Protein AF-A0A9C8E5L3-F1 (afdb_monomer_lite)

Sequence (306 aa):
MEESIGYFNKALQLTEEGFAGPKTKEELERMMKDSYALWAEGLLSQGEYEKALSLIAEGLGADFWKLLGIRLPLCKSARALVIMKPEVREEICICSQGPLFNPLDEDIAALRSAFPELEFREEAGRLVLYMELPFSDTEGLQAGMREKAAYVPVRGEFGACLAGLKGAQIRWEWRSELWGRRLTFGEQVDMSEAKALLDLEEAAIKRREGEIQGSEIFQTEPLQRLALTLCRIAREEWSRLRDNTTLEYELVLESEVRQSWFLKPGGVISLERELWEPYPWVKPMFGLLVFTLVLLFVLLLFRLHR

Structure (mmCIF, N/CA/C/O backbone):
data_AF-A0A9C8E5L3-F1
#
_entry.id   AF-A0A9C8E5L3-F1
#
loop_
_atom_site.group_PDB
_atom_site.id
_atom_site.type_symbol
_atom_site.label_atom_id
_atom_site.label_alt_id
_atom_site.label_comp_id
_atom_site.label_asym_id
_atom_site.label_entity_id
_atom_site.label_seq_id
_atom_site.pdbx_PDB_ins_code
_atom_site.Cartn_x
_atom_site.Cartn_y
_atom_site.Cartn_z
_atom_site.occupancy
_atom_site.B_iso_or_equiv
_atom_site.auth_seq_id
_atom_site.auth_comp_id
_atom_site.auth_asym_id
_atom_site.auth_atom_id
_atom_site.pdbx_PDB_model_num
ATOM 1 N N . MET A 1 1 ? -19.936 18.665 22.541 1.00 65.19 1 MET A N 1
ATOM 2 C CA . MET A 1 1 ? -18.886 17.664 22.814 1.00 65.19 1 MET A CA 1
ATOM 3 C C . MET A 1 1 ? -17.884 18.175 23.830 1.00 65.19 1 MET A C 1
ATOM 5 O O . MET A 1 1 ? -17.756 17.549 24.868 1.00 65.19 1 MET A O 1
ATOM 9 N N . GLU A 1 2 ? -17.187 19.282 23.564 1.00 70.38 2 GLU A N 1
ATOM 10 C CA . GLU A 1 2 ? -16.217 19.841 24.523 1.00 70.38 2 GLU A CA 1
ATOM 11 C C . GLU A 1 2 ? -16.852 20.059 25.899 1.00 70.38 2 GLU A C 1
ATOM 13 O O . GLU A 1 2 ? -16.259 19.715 26.913 1.00 70.38 2 GLU A O 1
ATOM 18 N N . GLU A 1 3 ? -18.113 20.499 25.931 1.00 75.69 3 GLU A N 1
ATOM 19 C CA . GLU A 1 3 ? -18.886 20.596 27.170 1.00 75.69 3 GLU A CA 1
ATOM 20 C C . GLU A 1 3 ? -19.130 19.228 27.829 1.00 75.69 3 GLU A C 1
ATOM 22 O O . GLU A 1 3 ? -18.879 19.082 29.019 1.00 75.69 3 GLU A O 1
ATOM 27 N N . SER A 1 4 ? -19.557 18.198 27.084 1.00 74.00 4 SER A N 1
ATOM 28 C CA . SER A 1 4 ? -19.819 16.856 27.635 1.00 74.00 4 SER A CA 1
ATOM 29 C C . SER A 1 4 ? -18.548 16.146 28.107 1.00 74.00 4 SER A C 1
ATOM 31 O O . SER A 1 4 ? -18.546 15.585 29.198 1.00 74.00 4 SER A O 1
ATOM 33 N N . ILE A 1 5 ? -17.455 16.216 27.339 1.00 75.31 5 ILE A N 1
ATOM 34 C CA . ILE A 1 5 ? -16.131 15.729 27.760 1.00 75.31 5 ILE A CA 1
ATOM 35 C C . ILE A 1 5 ? -15.643 16.532 28.970 1.00 75.31 5 ILE A C 1
ATOM 37 O O . ILE A 1 5 ? -15.164 15.950 29.937 1.00 75.31 5 ILE A O 1
ATOM 41 N N . GLY A 1 6 ? -15.824 17.856 28.969 1.00 78.06 6 GLY A N 1
ATOM 42 C CA . GLY A 1 6 ? -15.493 18.721 30.099 1.00 78.06 6 GLY A CA 1
ATOM 43 C C . GLY A 1 6 ? -16.235 18.329 31.379 1.00 78.06 6 GLY A C 1
ATOM 44 O O . GLY A 1 6 ? -15.637 18.312 32.456 1.00 78.06 6 GLY A O 1
ATOM 45 N N . TYR A 1 7 ? -17.509 17.935 31.270 1.00 82.00 7 TYR A N 1
ATOM 46 C CA . TYR A 1 7 ? -18.271 17.384 32.392 1.00 82.00 7 TYR A CA 1
ATOM 47 C C . TYR A 1 7 ? -17.711 16.040 32.874 1.00 82.00 7 TYR A C 1
ATOM 49 O O . TYR A 1 7 ? -17.575 15.863 34.085 1.00 82.00 7 TYR A O 1
ATOM 57 N N . PHE A 1 8 ? -17.342 15.123 31.971 1.00 82.50 8 PHE A N 1
ATOM 58 C CA . PHE A 1 8 ? -16.725 13.844 32.351 1.00 82.50 8 PHE A CA 1
ATOM 59 C C . PHE A 1 8 ? -15.359 14.033 33.017 1.00 82.50 8 PHE A C 1
ATOM 61 O O . PHE A 1 8 ? -15.134 13.479 34.089 1.00 82.50 8 PHE A O 1
ATOM 68 N N . ASN A 1 9 ? -14.492 14.876 32.455 1.00 81.44 9 ASN A N 1
ATOM 69 C CA . ASN A 1 9 ? -13.173 15.178 33.015 1.00 81.44 9 ASN A CA 1
ATOM 70 C C . ASN A 1 9 ? -13.282 15.793 34.412 1.00 81.44 9 ASN A C 1
ATOM 72 O O . ASN A 1 9 ? -12.586 15.377 35.335 1.00 81.44 9 ASN A O 1
ATOM 76 N N . LYS A 1 10 ? -14.213 16.735 34.601 1.00 83.62 10 LYS A N 1
ATOM 77 C CA . LYS A 1 10 ? -14.468 17.333 35.914 1.00 83.62 10 LYS A CA 1
ATOM 78 C C . LYS A 1 10 ? -15.029 16.316 36.912 1.00 83.62 10 LYS A C 1
ATOM 80 O O . LYS A 1 10 ? -14.644 16.335 38.076 1.00 83.62 10 LYS A O 1
ATOM 85 N N . ALA A 1 11 ? -15.925 15.431 36.478 1.00 80.06 11 ALA A N 1
ATOM 86 C CA . ALA A 1 11 ? -16.472 14.377 37.330 1.00 80.06 11 ALA A CA 1
ATOM 87 C C . ALA A 1 11 ? -15.405 13.343 37.733 1.00 80.06 11 ALA A C 1
ATOM 89 O O . ALA A 1 11 ? -15.372 12.926 38.891 1.00 80.06 11 ALA A O 1
ATOM 90 N N . LEU A 1 12 ? -14.509 12.971 36.812 1.00 82.12 12 LEU A N 1
ATOM 91 C CA . LEU A 1 12 ? -13.370 12.091 37.085 1.00 82.12 12 LEU A CA 1
ATOM 92 C C . LEU A 1 12 ? -12.419 12.720 38.099 1.00 82.12 12 LEU A C 1
ATOM 94 O O . LEU A 1 12 ? -12.132 12.095 39.115 1.00 82.12 12 LEU A O 1
ATOM 98 N N . GLN A 1 13 ? -12.028 13.978 37.883 1.00 85.56 13 GLN A N 1
ATOM 99 C CA . GLN A 1 13 ? -11.163 14.714 38.803 1.00 85.56 13 GLN A CA 1
ATOM 100 C C . GLN A 1 13 ? -11.753 14.765 40.221 1.00 85.56 13 GLN A C 1
ATOM 102 O O . GLN A 1 13 ? -11.073 14.443 41.190 1.00 85.56 13 GLN A O 1
ATOM 107 N N . LEU A 1 14 ? -13.039 15.105 40.353 1.00 82.69 14 LEU A N 1
ATOM 108 C CA . LEU A 1 14 ? -13.709 15.139 41.657 1.00 82.69 14 LEU A CA 1
ATOM 109 C C . LEU A 1 14 ? -13.743 13.754 42.328 1.00 82.69 14 LEU A C 1
ATOM 111 O O . LEU A 1 14 ? -13.597 13.652 43.544 1.00 82.69 14 LEU A O 1
ATOM 115 N N . THR A 1 15 ? -13.898 12.685 41.545 1.00 82.00 15 THR A N 1
ATOM 116 C CA . THR A 1 15 ? -13.875 11.308 42.062 1.00 82.00 15 THR A CA 1
ATOM 117 C C . THR A 1 15 ? -12.475 10.921 42.555 1.00 82.00 15 THR A C 1
ATOM 119 O O . THR A 1 15 ? -12.347 10.282 43.598 1.00 82.00 15 THR A O 1
ATOM 122 N N . GLU A 1 16 ? -11.417 11.346 41.858 1.00 81.50 16 GLU A N 1
ATOM 123 C CA . GLU A 1 16 ? -10.017 11.147 42.273 1.00 81.50 16 GLU A CA 1
ATOM 124 C C . GLU A 1 16 ? -9.647 11.950 43.525 1.00 81.50 16 GLU A C 1
ATOM 126 O O . GLU A 1 16 ? -8.887 11.474 44.366 1.00 81.50 16 GLU A O 1
ATOM 131 N N . GLU A 1 17 ? -10.241 13.132 43.693 1.00 85.38 17 GLU A N 1
ATOM 132 C CA . GLU A 1 17 ? -10.121 13.965 44.895 1.00 85.38 17 GLU A CA 1
ATOM 133 C C . GLU A 1 17 ? -10.911 13.405 46.101 1.00 85.38 17 GLU A C 1
ATOM 135 O O . GLU A 1 17 ? -10.882 13.980 47.190 1.00 85.38 17 GLU A O 1
ATOM 140 N N . GLY A 1 18 ? -11.592 12.262 45.942 1.00 77.69 18 GLY A N 1
ATOM 141 C CA . GLY A 1 18 ? -12.301 11.559 47.013 1.00 77.69 18 GLY A CA 1
ATOM 142 C C . GLY A 1 18 ? -13.735 12.036 47.246 1.00 77.69 18 GLY A C 1
ATOM 143 O O . GLY A 1 18 ? -14.363 11.625 48.227 1.00 77.69 18 GLY A O 1
ATOM 144 N N . PHE A 1 19 ? -14.285 12.876 46.362 1.00 74.81 19 PHE A N 1
ATOM 145 C CA . PHE A 1 19 ? -15.696 13.248 46.425 1.00 74.81 19 PHE A CA 1
ATOM 146 C C . PHE A 1 19 ? -16.566 12.088 45.930 1.00 74.81 19 PHE A C 1
ATOM 148 O O . PHE A 1 19 ? -16.429 11.612 44.804 1.00 74.81 19 PHE A O 1
ATOM 155 N N . ALA A 1 20 ? -17.501 11.641 46.772 1.00 70.00 20 ALA A N 1
ATOM 156 C CA . ALA A 1 20 ? -18.448 10.592 46.414 1.00 70.00 20 ALA A CA 1
ATOM 157 C C . ALA A 1 20 ? -19.452 11.107 45.367 1.00 70.00 20 ALA A C 1
ATOM 159 O O . ALA A 1 20 ? -20.385 11.847 45.688 1.00 70.00 20 ALA A O 1
ATOM 160 N N . GLY A 1 21 ? -19.246 10.721 44.109 1.00 71.31 21 GLY A N 1
ATOM 161 C CA . GLY A 1 21 ? -20.193 10.933 43.018 1.00 71.31 21 GLY A CA 1
ATOM 162 C C . GLY A 1 21 ? -21.243 9.814 42.914 1.00 71.31 21 GLY A C 1
ATOM 163 O O . GLY A 1 21 ? -21.090 8.751 43.515 1.00 71.31 21 GLY A O 1
ATOM 164 N N . PRO A 1 22 ? -22.307 10.008 42.112 1.00 73.56 22 PRO A N 1
ATOM 165 C CA . PRO A 1 22 ? -23.314 8.976 41.838 1.00 73.56 22 PRO A CA 1
ATOM 166 C C . PRO A 1 22 ? -22.805 7.832 40.940 1.00 73.56 22 PRO A C 1
ATOM 168 O O . PRO A 1 22 ? -23.560 6.904 40.654 1.00 73.56 22 PRO A O 1
ATOM 171 N N . LYS A 1 23 ? -21.563 7.923 40.452 1.00 82.31 23 LYS A N 1
ATOM 172 C CA . LYS A 1 23 ? -20.922 6.986 39.528 1.00 82.31 23 LYS A CA 1
ATOM 173 C C . LYS A 1 23 ? -19.496 6.698 39.970 1.00 82.31 23 LYS A C 1
ATOM 175 O O . LYS A 1 23 ? -18.837 7.594 40.496 1.00 82.31 23 LYS A O 1
ATOM 180 N N . THR A 1 24 ? -19.034 5.466 39.759 1.00 86.38 24 THR A N 1
ATOM 181 C CA . THR A 1 24 ? -17.632 5.110 40.018 1.00 86.38 24 THR A CA 1
ATOM 182 C C . THR A 1 24 ? -16.720 5.672 38.929 1.00 86.38 24 THR A C 1
ATOM 184 O O . THR A 1 24 ? -17.174 6.039 37.841 1.00 86.38 24 THR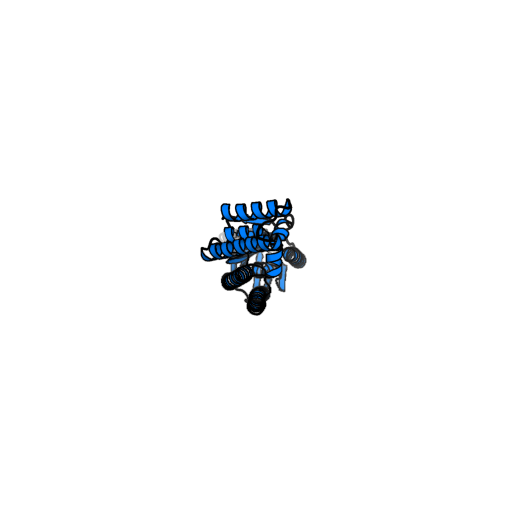 A O 1
ATOM 187 N N . LYS A 1 25 ? -15.412 5.718 39.205 1.00 85.00 25 LYS A N 1
ATOM 188 C CA . LYS A 1 25 ? -14.401 6.135 38.228 1.00 85.00 25 LYS A CA 1
ATOM 189 C C . LYS A 1 25 ? -14.480 5.290 36.953 1.00 85.00 25 LYS A C 1
ATOM 191 O O . LYS A 1 25 ? -14.527 5.837 35.857 1.00 85.00 25 LYS A O 1
ATOM 196 N N . GLU A 1 26 ? -14.590 3.972 37.096 1.00 85.94 26 GLU A N 1
ATOM 197 C CA . GLU A 1 26 ? -14.669 3.035 35.972 1.00 85.94 26 GLU A CA 1
ATOM 198 C C . GLU A 1 26 ? -15.944 3.236 35.140 1.00 85.94 26 GLU A C 1
ATOM 200 O O . GLU A 1 26 ? -15.919 3.087 33.918 1.00 85.94 26 GLU A O 1
ATOM 205 N N . GLU A 1 27 ? -17.069 3.578 35.778 1.00 86.62 27 GLU A N 1
ATOM 206 C CA . GLU A 1 27 ? -18.304 3.916 35.064 1.00 86.62 27 GLU A CA 1
ATOM 207 C C . GLU A 1 27 ? -18.156 5.220 34.270 1.00 86.62 27 GLU A C 1
ATOM 209 O O . GLU A 1 27 ? -18.585 5.277 33.118 1.00 86.62 27 GLU A O 1
ATOM 214 N N . LEU A 1 28 ? -17.534 6.250 34.853 1.00 86.44 28 LEU A N 1
ATOM 215 C CA . LEU A 1 28 ? -17.293 7.531 34.181 1.00 86.44 28 LEU A CA 1
ATOM 216 C C . LEU A 1 28 ? -16.327 7.382 32.999 1.00 86.44 28 LEU A C 1
ATOM 218 O O . LEU A 1 28 ? -16.616 7.889 31.915 1.00 86.44 28 LEU A O 1
ATOM 222 N N . GLU A 1 29 ? -15.229 6.642 33.167 1.00 87.19 29 GLU A N 1
ATOM 223 C CA . GLU A 1 29 ? -14.284 6.338 32.084 1.00 87.19 29 GLU A CA 1
ATOM 224 C C . GLU A 1 29 ? -14.962 5.570 30.943 1.00 87.19 29 GLU A C 1
ATOM 226 O O . GLU A 1 29 ? -14.753 5.881 29.768 1.00 87.19 29 GLU A O 1
ATOM 231 N N . ARG A 1 30 ? -15.820 4.594 31.273 1.00 89.69 30 ARG A N 1
ATOM 232 C CA . ARG A 1 30 ? -16.594 3.843 30.277 1.00 89.69 30 ARG A CA 1
ATOM 233 C C . ARG A 1 30 ? -17.562 4.746 29.515 1.00 89.69 30 ARG A C 1
ATOM 235 O O . ARG A 1 30 ? -17.562 4.725 28.290 1.00 89.69 30 ARG A O 1
ATOM 242 N N . MET A 1 31 ? -18.339 5.572 30.218 1.00 90.00 31 MET A N 1
ATOM 243 C CA . MET A 1 31 ? -19.274 6.518 29.593 1.00 90.00 31 MET A CA 1
ATOM 244 C C . MET A 1 31 ? -18.557 7.536 28.696 1.00 90.00 31 MET A C 1
ATOM 246 O O . MET A 1 31 ? -19.077 7.916 27.642 1.00 90.00 31 MET A O 1
ATOM 250 N N . MET A 1 32 ? -17.357 7.964 29.091 1.00 90.38 32 MET A N 1
ATOM 251 C CA . MET A 1 32 ? -16.525 8.849 28.285 1.00 90.38 32 MET A CA 1
ATOM 252 C C . MET A 1 32 ? -16.073 8.152 26.994 1.00 90.38 32 MET A C 1
ATOM 254 O O . MET A 1 32 ? -16.279 8.701 25.911 1.00 90.38 32 MET A O 1
ATOM 258 N N . LYS A 1 33 ? -15.548 6.920 27.080 1.00 92.38 33 LYS A N 1
ATOM 259 C CA . LYS A 1 33 ? -15.175 6.112 25.903 1.00 92.38 33 LYS A CA 1
ATOM 260 C C . LYS A 1 33 ? -16.362 5.860 24.971 1.00 92.38 33 LYS A C 1
ATOM 262 O O . LYS A 1 33 ? -16.227 6.022 23.762 1.00 92.38 33 LYS A O 1
ATOM 267 N N . ASP A 1 34 ? -17.535 5.550 25.516 1.00 93.44 34 ASP A N 1
ATOM 268 C CA . ASP A 1 34 ? -18.757 5.376 24.723 1.00 93.44 34 ASP A CA 1
ATOM 269 C C . ASP A 1 34 ? -19.146 6.663 23.984 1.00 93.44 34 ASP A C 1
ATOM 271 O O . ASP A 1 34 ? -19.528 6.619 22.815 1.00 93.44 34 ASP A O 1
ATOM 275 N N . SER A 1 35 ? -18.994 7.821 24.630 1.00 92.69 35 SER A N 1
ATOM 276 C CA . SER A 1 35 ? -19.267 9.125 24.012 1.00 92.69 35 SER A CA 1
ATOM 277 C C . SER A 1 35 ? -18.307 9.422 22.856 1.00 92.69 35 SER A C 1
ATOM 279 O O . SER A 1 35 ? -18.745 9.859 21.790 1.00 92.69 35 SER A O 1
ATOM 281 N N . TYR A 1 36 ? -17.012 9.137 23.036 1.00 94.31 36 TYR A N 1
ATOM 282 C CA . TYR A 1 36 ? -16.013 9.224 21.967 1.00 94.31 36 TYR A CA 1
ATOM 283 C C . TYR A 1 36 ? -16.354 8.285 20.801 1.00 94.31 36 TYR A C 1
ATOM 285 O O . TYR A 1 36 ? -16.303 8.703 19.644 1.00 94.31 36 TYR A O 1
ATOM 293 N N . ALA A 1 37 ? -16.767 7.049 21.095 1.00 95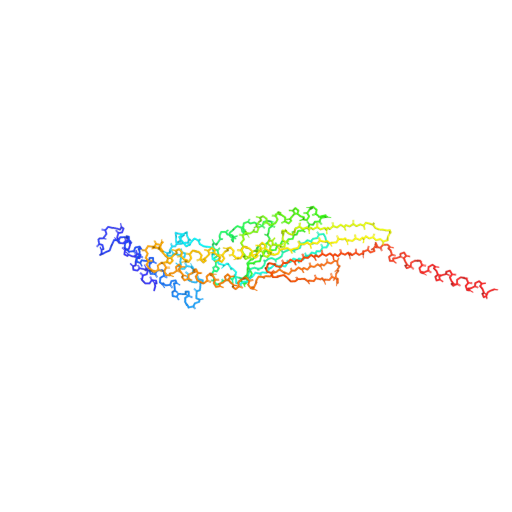.19 37 ALA A N 1
ATOM 294 C CA . ALA A 1 37 ? -17.108 6.060 20.079 1.00 95.19 37 ALA A CA 1
ATOM 295 C C . ALA A 1 37 ? -18.317 6.472 19.225 1.00 95.19 37 ALA A C 1
ATOM 297 O O . ALA A 1 37 ? -18.249 6.440 17.996 1.00 95.19 37 ALA A O 1
ATOM 298 N N . LEU A 1 38 ? -19.402 6.915 19.871 1.00 94.75 38 LEU A N 1
ATOM 299 C CA . LEU A 1 38 ? -20.613 7.383 19.188 1.00 94.75 38 LEU A CA 1
ATOM 300 C C . LEU A 1 38 ? -20.339 8.609 18.316 1.00 94.75 38 LEU A C 1
ATOM 302 O O . LEU A 1 38 ? -20.875 8.718 17.212 1.00 94.75 38 LEU A O 1
ATOM 306 N N . TRP A 1 39 ? -19.511 9.543 18.791 1.00 94.44 39 TRP A N 1
ATOM 307 C CA . TRP A 1 39 ? -19.204 10.730 18.000 1.00 94.44 39 TRP A CA 1
ATOM 308 C C . TRP A 1 39 ? -18.301 10.405 16.812 1.00 94.44 39 TRP A C 1
ATOM 310 O O . TRP A 1 39 ? -18.579 10.874 15.709 1.00 94.44 39 TRP A O 1
ATOM 320 N N . ALA A 1 40 ? -17.292 9.550 17.001 1.00 95.38 40 ALA A N 1
ATOM 321 C CA . ALA A 1 40 ? -16.454 9.068 15.906 1.00 95.38 40 ALA A CA 1
ATOM 322 C C . ALA A 1 40 ? -17.303 8.387 14.825 1.00 95.38 40 ALA A C 1
ATOM 324 O O . ALA A 1 40 ? -17.150 8.689 13.645 1.00 95.38 40 ALA A O 1
ATOM 325 N N . GLU A 1 41 ? -18.250 7.531 15.216 1.00 95.50 41 GLU A N 1
ATOM 326 C CA . GLU A 1 41 ? -19.186 6.888 14.289 1.00 95.50 41 GLU A CA 1
ATOM 327 C C . GLU A 1 41 ? -20.034 7.919 13.523 1.00 95.50 41 GLU A C 1
ATOM 329 O O . GLU A 1 41 ? -20.165 7.838 12.298 1.00 95.50 41 GLU A O 1
ATOM 334 N N . GLY A 1 42 ? -20.550 8.935 14.221 1.00 94.69 42 GLY A N 1
ATOM 335 C CA . GLY A 1 42 ? -21.267 10.051 13.605 1.00 94.69 42 GLY A CA 1
ATOM 336 C C . GLY A 1 42 ? -20.422 10.795 12.565 1.00 94.69 42 GLY A C 1
ATOM 337 O O . GLY A 1 42 ? -20.892 11.026 11.451 1.00 94.69 42 GLY A O 1
ATOM 338 N N . LEU A 1 43 ? -19.165 11.105 12.884 1.00 95.81 43 LEU A N 1
ATOM 339 C CA . LEU A 1 43 ? -18.227 11.771 11.973 1.00 95.81 43 LEU A CA 1
ATOM 340 C C . LEU A 1 43 ? -17.897 10.900 10.751 1.00 95.81 43 LEU A C 1
ATOM 342 O O . LEU A 1 43 ? -17.922 11.395 9.624 1.00 95.81 43 LEU A O 1
ATOM 346 N N . LEU A 1 44 ? -17.681 9.594 10.945 1.00 95.50 44 LEU A N 1
ATOM 347 C CA . LEU A 1 44 ? -17.482 8.642 9.844 1.00 95.50 44 LEU A CA 1
ATOM 348 C C . LEU A 1 44 ? -18.693 8.617 8.903 1.00 95.50 44 LEU A C 1
ATOM 350 O O . LEU A 1 44 ? -18.525 8.630 7.686 1.00 95.50 44 LEU A O 1
ATOM 354 N N . SER A 1 45 ? -19.916 8.648 9.445 1.00 92.88 45 SER A N 1
ATOM 355 C CA . SER A 1 45 ? -21.144 8.669 8.635 1.00 92.88 45 SER A CA 1
ATOM 356 C C . SER A 1 45 ? -21.314 9.950 7.804 1.00 92.88 45 SER A C 1
ATOM 358 O O . SER A 1 45 ? -21.960 9.926 6.758 1.00 92.88 45 SER A O 1
ATOM 360 N N . GLN A 1 46 ? -20.705 11.054 8.245 1.00 94.75 46 GLN A N 1
ATOM 361 C CA . GLN A 1 46 ? -20.704 12.349 7.557 1.00 94.75 46 GLN A CA 1
ATOM 362 C C . GLN A 1 46 ? -19.532 12.500 6.574 1.00 94.75 46 GLN A C 1
ATOM 364 O O . GLN A 1 46 ? -19.451 13.499 5.864 1.00 94.75 46 GLN A O 1
ATOM 369 N N . GLY A 1 47 ? -18.625 11.519 6.515 1.00 92.00 47 GLY A N 1
ATOM 370 C CA . GLY A 1 47 ? -17.410 11.583 5.707 1.00 92.00 47 GLY A CA 1
ATOM 371 C C . GLY A 1 47 ? -16.300 12.451 6.310 1.00 92.00 47 GLY A C 1
ATOM 372 O O . GLY A 1 47 ? -15.329 12.761 5.621 1.00 92.00 47 GLY A O 1
ATOM 373 N N . GLU A 1 48 ? -16.400 12.829 7.586 1.00 94.12 48 GLU A N 1
ATOM 374 C CA . GLU A 1 48 ? -15.370 13.583 8.310 1.00 94.12 48 GLU A CA 1
ATOM 375 C C . GLU A 1 48 ? -14.313 12.642 8.920 1.00 94.12 48 GLU A C 1
ATOM 377 O O . GLU A 1 48 ? -14.087 12.616 10.131 1.00 94.12 48 GLU A O 1
ATOM 382 N N . TYR A 1 49 ? -13.673 11.833 8.071 1.00 92.50 49 TYR A N 1
ATOM 383 C CA . TYR A 1 49 ? -12.802 10.736 8.507 1.00 92.50 49 TYR A CA 1
ATOM 384 C C . TYR A 1 49 ? -11.601 11.192 9.341 1.00 92.50 49 TYR A C 1
ATOM 386 O O . TYR A 1 49 ? -11.324 10.597 10.377 1.00 92.50 49 TYR A O 1
ATOM 394 N N . GLU A 1 50 ? -10.922 12.269 8.941 1.00 90.25 50 GLU A N 1
ATOM 395 C CA . GLU A 1 50 ? -9.760 12.797 9.670 1.00 90.25 50 GLU A CA 1
ATOM 396 C C . GLU A 1 50 ? -10.128 13.188 11.108 1.00 90.25 50 GLU A C 1
ATOM 398 O O . GLU A 1 50 ? -9.444 12.809 12.061 1.00 90.25 50 GLU A O 1
ATOM 403 N N . LYS A 1 51 ? -11.270 13.868 11.285 1.00 92.00 51 LYS A N 1
ATOM 404 C CA . LYS A 1 51 ? -11.764 14.239 12.615 1.00 92.00 51 LYS A CA 1
ATOM 405 C C . LYS A 1 51 ? -12.152 13.008 13.426 1.00 92.00 51 LYS A C 1
ATOM 407 O O . LYS A 1 51 ? -11.834 12.944 14.609 1.00 92.00 51 LYS A O 1
ATOM 412 N N . ALA A 1 52 ? -12.794 12.019 12.799 1.00 93.50 52 ALA A N 1
ATOM 413 C CA . ALA A 1 52 ? -13.135 10.766 13.464 1.00 93.50 52 ALA A CA 1
ATOM 414 C C . ALA A 1 52 ? -11.885 10.016 13.955 1.00 93.50 52 ALA A C 1
ATOM 416 O O . ALA A 1 52 ? -11.854 9.561 15.095 1.00 93.50 52 ALA A O 1
ATOM 417 N N . LEU A 1 53 ? -10.840 9.919 13.129 1.00 91.81 53 LEU A N 1
ATOM 418 C CA . LEU A 1 53 ? -9.587 9.255 13.494 1.00 91.81 53 LEU A CA 1
ATOM 419 C C . LEU A 1 53 ? -8.841 10.001 14.604 1.00 91.81 53 LEU A C 1
ATOM 421 O O . LEU A 1 53 ? -8.386 9.365 15.555 1.00 91.81 53 LEU A O 1
ATOM 425 N N . SER A 1 54 ? -8.772 11.335 14.526 1.00 90.44 54 SER A N 1
ATOM 426 C CA . SER A 1 54 ? -8.205 12.170 15.594 1.00 90.44 54 SER A CA 1
ATOM 427 C C . SER A 1 54 ? -8.927 11.931 16.917 1.00 90.44 54 SER A C 1
ATOM 429 O O . SER A 1 54 ? -8.299 11.785 17.963 1.00 90.44 54 SER A O 1
ATOM 431 N N . LEU A 1 55 ? -10.253 11.835 16.863 1.00 91.38 55 LEU A N 1
ATOM 432 C CA . LEU A 1 55 ? -11.081 11.625 18.034 1.00 91.38 55 LEU A CA 1
ATOM 433 C C . LEU A 1 55 ? -10.876 10.241 18.667 1.00 91.38 55 LEU A C 1
ATOM 435 O O . LEU A 1 55 ? -10.826 10.113 19.890 1.00 91.38 55 LEU A O 1
ATOM 439 N N . ILE A 1 56 ? -10.742 9.202 17.842 1.00 92.12 56 ILE A N 1
ATOM 440 C CA . ILE A 1 56 ? -10.431 7.845 18.307 1.00 92.12 56 ILE A CA 1
ATOM 441 C C . ILE A 1 56 ? -9.057 7.824 18.982 1.00 92.12 56 ILE A C 1
ATOM 443 O O . ILE A 1 56 ? -8.911 7.237 20.054 1.00 92.12 56 ILE A O 1
ATOM 447 N N . ALA A 1 57 ? -8.059 8.476 18.379 1.00 89.38 57 ALA A N 1
ATOM 448 C CA . ALA A 1 57 ? -6.716 8.555 18.940 1.00 89.38 57 ALA A CA 1
ATOM 449 C C . ALA A 1 57 ? -6.700 9.263 20.305 1.00 89.38 57 ALA A C 1
ATOM 451 O O . ALA A 1 57 ? -6.052 8.775 21.228 1.00 89.38 57 ALA A O 1
ATOM 452 N N . GLU A 1 58 ? -7.446 10.360 20.445 1.00 89.38 58 GLU A N 1
ATOM 453 C CA . GLU A 1 58 ? -7.553 11.121 21.692 1.00 89.38 58 GLU A CA 1
ATOM 454 C C . GLU A 1 58 ? -8.312 10.353 22.785 1.00 89.38 58 GLU A C 1
ATOM 456 O O . GLU A 1 58 ? -7.825 10.215 23.905 1.00 89.38 58 GLU A O 1
ATOM 461 N N . GLY A 1 59 ? -9.510 9.857 22.469 1.00 87.44 59 GLY A N 1
ATOM 462 C CA . GLY A 1 59 ? -10.446 9.361 23.478 1.00 87.44 59 GLY A CA 1
ATOM 463 C C . GLY A 1 59 ? -10.387 7.862 23.752 1.00 87.44 59 GLY A C 1
ATOM 464 O O . GLY A 1 59 ? -10.715 7.418 24.855 1.00 87.44 59 GLY A O 1
ATOM 465 N N . LEU A 1 60 ? -10.002 7.062 22.755 1.00 91.19 60 LEU A N 1
ATOM 466 C CA . LEU A 1 60 ? -9.972 5.598 22.851 1.00 91.19 60 LEU A CA 1
ATOM 467 C C . LEU A 1 60 ? -8.542 5.047 22.924 1.00 91.19 60 LEU A C 1
ATOM 469 O O . LEU A 1 60 ? -8.317 4.003 23.541 1.00 91.19 60 LEU A O 1
ATOM 473 N N . GLY A 1 61 ? -7.581 5.770 22.344 1.00 87.62 61 GLY A N 1
ATOM 474 C CA . GLY A 1 61 ? -6.152 5.500 22.460 1.00 87.62 61 GLY A CA 1
ATOM 475 C C . GLY A 1 61 ? -5.686 4.207 21.779 1.00 87.62 61 GLY A C 1
ATOM 476 O O . GLY A 1 61 ? -6.396 3.576 20.995 1.00 87.62 61 GLY A O 1
ATOM 477 N N . ALA A 1 62 ? -4.449 3.807 22.085 1.00 86.00 62 ALA A N 1
ATOM 478 C CA . ALA A 1 62 ? -3.783 2.656 21.466 1.00 86.00 62 ALA A CA 1
ATOM 479 C C . ALA A 1 62 ? -4.482 1.312 21.741 1.00 86.00 62 ALA A C 1
ATOM 481 O O . ALA A 1 62 ? -4.451 0.419 20.894 1.00 86.00 62 ALA A O 1
ATOM 482 N N . ASP A 1 63 ? -5.147 1.168 22.892 1.00 89.25 63 ASP A N 1
ATOM 483 C CA . ASP A 1 63 ? -5.851 -0.065 23.259 1.00 89.25 63 ASP A CA 1
ATOM 484 C C . ASP A 1 63 ? -6.994 -0.383 22.294 1.00 89.25 63 ASP A C 1
ATOM 486 O O . ASP A 1 63 ? -7.194 -1.545 21.939 1.00 89.25 63 ASP A O 1
ATOM 490 N N . PHE A 1 64 ? -7.714 0.638 21.820 1.00 92.12 64 PHE A N 1
ATOM 491 C CA . PHE A 1 64 ? -8.755 0.446 20.815 1.00 92.12 64 PHE A CA 1
ATOM 492 C C . PHE A 1 64 ? -8.175 -0.072 19.500 1.00 92.12 64 PHE A C 1
ATOM 494 O O . PHE A 1 64 ? -8.696 -1.037 18.952 1.00 92.12 64 PHE A O 1
ATOM 501 N N . TRP A 1 65 ? -7.070 0.503 19.022 1.00 89.12 65 TRP A N 1
ATOM 502 C CA . TRP A 1 65 ? -6.403 0.056 17.794 1.00 89.12 65 TRP A CA 1
ATOM 503 C C . TRP A 1 65 ? -5.857 -1.366 17.913 1.00 89.12 65 TRP A C 1
ATOM 505 O O . TRP A 1 65 ? -6.020 -2.181 17.004 1.00 89.12 65 TRP A O 1
ATOM 515 N N . LYS A 1 66 ? -5.283 -1.692 19.073 1.00 90.00 66 LYS A N 1
ATOM 516 C CA . LYS A 1 66 ? -4.809 -3.038 19.396 1.00 90.00 66 LYS A CA 1
ATOM 517 C C . LYS A 1 66 ? -5.952 -4.054 19.415 1.00 90.00 66 LYS A C 1
ATOM 519 O O . LYS A 1 66 ? -5.791 -5.160 18.904 1.00 90.00 66 LYS A O 1
ATOM 524 N N . LEU A 1 67 ? -7.102 -3.683 19.982 1.00 92.50 67 LEU A N 1
ATOM 525 C CA . LEU A 1 67 ? -8.311 -4.505 19.959 1.00 92.50 67 LEU A CA 1
ATOM 526 C C . LEU A 1 67 ? -8.958 -4.553 18.578 1.00 92.50 67 LEU A C 1
ATOM 528 O O . LEU A 1 67 ? -9.547 -5.570 18.242 1.00 92.50 67 LEU A O 1
ATOM 532 N N . LEU A 1 68 ? -8.861 -3.514 17.754 1.00 92.38 68 LEU A N 1
ATOM 533 C CA . LEU A 1 68 ? -9.351 -3.565 16.382 1.00 92.38 68 LEU A CA 1
ATOM 534 C C . LEU A 1 68 ? -8.535 -4.586 15.580 1.00 92.38 68 LEU A C 1
ATOM 536 O O . LEU A 1 68 ? -9.119 -5.454 14.935 1.00 92.38 68 LEU A O 1
ATOM 540 N N . GLY A 1 69 ? -7.205 -4.549 15.701 1.00 89.25 69 GLY A N 1
ATOM 541 C CA . GLY A 1 69 ? -6.315 -5.595 15.192 1.00 89.25 69 GLY A CA 1
ATOM 542 C C . GLY A 1 69 ? -6.278 -5.710 13.665 1.00 89.25 69 GLY A C 1
ATOM 543 O O . GLY A 1 69 ? -5.976 -6.785 13.151 1.00 89.25 69 GLY A O 1
ATOM 544 N N . ILE A 1 70 ? -6.602 -4.632 12.942 1.00 89.25 70 ILE A N 1
ATOM 545 C CA . ILE A 1 70 ? -6.488 -4.548 11.478 1.00 89.25 70 ILE A CA 1
ATOM 546 C C . ILE A 1 70 ? -5.619 -3.362 11.079 1.00 89.25 70 ILE A C 1
ATOM 548 O O . ILE A 1 70 ? -5.557 -2.358 11.791 1.00 89.25 70 ILE A O 1
ATOM 552 N N . ARG A 1 71 ? -5.024 -3.450 9.892 1.00 86.62 71 ARG A N 1
ATOM 553 C CA . ARG A 1 71 ? -4.385 -2.318 9.224 1.00 86.62 71 ARG A CA 1
ATOM 554 C C . ARG A 1 71 ? -5.427 -1.559 8.406 1.00 86.62 71 ARG A C 1
ATOM 556 O O . ARG A 1 71 ? -6.079 -2.127 7.529 1.00 86.62 71 ARG A O 1
ATOM 563 N N . LEU A 1 72 ? -5.614 -0.276 8.713 1.00 88.56 72 LEU A N 1
ATOM 564 C CA . LEU A 1 72 ? -6.533 0.577 7.960 1.00 88.56 72 LEU A CA 1
ATOM 565 C C . LEU A 1 72 ? -5.880 1.024 6.653 1.00 88.56 72 LEU A C 1
ATOM 567 O O . LEU A 1 72 ? -4.754 1.511 6.719 1.00 88.56 72 LEU A O 1
ATOM 571 N N . PRO A 1 73 ? -6.556 0.917 5.496 1.00 91.00 73 PRO A N 1
ATOM 572 C CA . PRO A 1 73 ? -5.959 1.253 4.211 1.00 91.00 73 PRO A CA 1
ATOM 573 C C . PRO A 1 73 ? -5.458 2.699 4.189 1.00 91.00 73 PRO A C 1
ATOM 575 O O . PRO A 1 73 ? -6.211 3.641 4.445 1.00 91.00 73 PRO A O 1
ATOM 578 N N . LEU A 1 74 ? -4.176 2.862 3.858 1.00 90.94 74 LEU A N 1
ATOM 579 C CA . LEU A 1 74 ? -3.522 4.173 3.811 1.00 90.94 74 LEU A CA 1
ATOM 580 C C . LEU A 1 74 ? -3.872 4.931 2.534 1.00 90.94 74 LEU A C 1
ATOM 582 O O . LEU A 1 74 ? -3.879 6.162 2.518 1.00 90.94 74 LEU A O 1
ATOM 586 N N . CYS A 1 75 ? -4.148 4.190 1.462 1.00 92.62 75 CYS A N 1
ATOM 587 C CA . CYS A 1 75 ? -4.260 4.717 0.114 1.00 92.62 75 CYS A CA 1
ATOM 588 C C . CYS A 1 75 ? -5.626 4.387 -0.486 1.00 92.62 75 CYS A C 1
ATOM 590 O O . CYS A 1 75 ? -6.105 3.263 -0.377 1.00 92.62 75 CYS A O 1
ATOM 592 N N . LYS A 1 76 ? -6.207 5.342 -1.216 1.00 92.94 76 LYS A N 1
ATOM 593 C CA . LYS A 1 76 ? -7.355 5.086 -2.110 1.00 92.94 76 LYS A CA 1
ATOM 594 C C . LYS A 1 76 ? -6.932 4.600 -3.500 1.00 92.94 76 LYS A C 1
ATOM 596 O O . LYS A 1 76 ? -7.728 4.033 -4.247 1.00 92.94 76 LYS A O 1
ATOM 601 N N . SER A 1 77 ? -5.682 4.868 -3.870 1.00 93.81 77 SER A N 1
ATOM 602 C CA . SER A 1 77 ? -5.058 4.418 -5.113 1.00 93.81 77 SER A CA 1
ATOM 603 C C . SER A 1 77 ? -3.547 4.353 -4.935 1.00 93.81 77 SER A C 1
ATOM 605 O O . SER A 1 77 ? -2.970 5.234 -4.286 1.00 93.81 77 SER A O 1
ATOM 607 N N . ALA A 1 78 ? -2.919 3.365 -5.563 1.00 95.38 78 ALA A N 1
ATOM 608 C CA . ALA A 1 78 ? -1.477 3.179 -5.541 1.00 95.38 78 ALA A CA 1
ATOM 609 C C . ALA A 1 78 ? -0.929 3.030 -6.961 1.00 95.38 78 ALA A C 1
ATOM 611 O O . ALA A 1 78 ? -1.493 2.335 -7.804 1.00 95.38 78 ALA A O 1
ATOM 612 N N . ARG A 1 79 ? 0.194 3.679 -7.242 1.00 95.50 79 ARG A N 1
ATOM 613 C CA . ARG A 1 79 ? 0.869 3.582 -8.531 1.00 95.50 79 ARG A CA 1
ATOM 614 C C . ARG A 1 79 ? 2.360 3.408 -8.317 1.00 95.50 79 ARG A C 1
ATOM 616 O O . ARG A 1 79 ? 2.947 4.174 -7.567 1.00 95.50 79 ARG A O 1
ATOM 623 N N . ALA A 1 80 ? 2.959 2.460 -9.019 1.00 96.00 80 ALA A N 1
ATOM 624 C CA . ALA A 1 80 ? 4.402 2.404 -9.206 1.00 96.00 80 ALA A CA 1
ATOM 625 C C . ALA A 1 80 ? 4.739 2.836 -10.635 1.00 96.00 80 ALA A C 1
ATOM 627 O O . ALA A 1 80 ? 4.026 2.477 -11.575 1.00 96.00 80 ALA A O 1
ATOM 628 N N . LEU A 1 81 ? 5.793 3.627 -10.790 1.00 95.56 81 LEU A N 1
ATOM 629 C CA . LEU A 1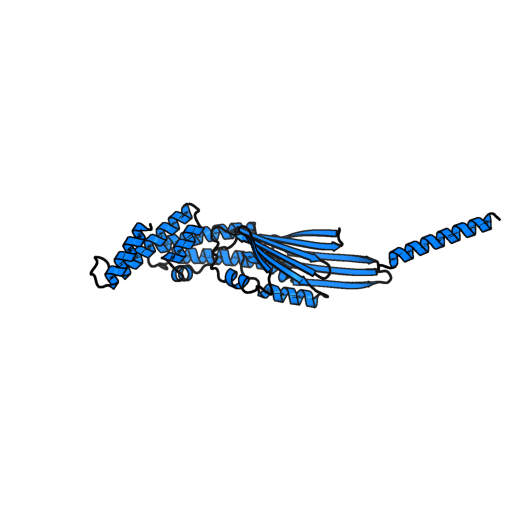 81 ? 6.400 3.959 -12.069 1.00 95.56 81 LEU A CA 1
ATOM 630 C C . LEU A 1 81 ? 7.849 3.488 -12.033 1.00 95.56 81 LEU A C 1
ATOM 632 O O . LEU A 1 81 ? 8.637 4.000 -11.246 1.00 95.56 81 LEU A O 1
ATOM 636 N N . VAL A 1 82 ? 8.178 2.532 -12.890 1.00 94.31 82 VAL A N 1
ATOM 637 C CA . VAL A 1 82 ? 9.540 2.045 -13.096 1.00 94.31 82 VAL A CA 1
ATOM 638 C C . VAL A 1 82 ? 10.065 2.664 -14.378 1.00 94.31 82 VAL A C 1
ATOM 640 O O . VAL A 1 82 ? 9.443 2.497 -15.423 1.00 94.31 82 VAL A O 1
ATOM 643 N N . ILE A 1 83 ? 11.199 3.354 -14.317 1.00 93.19 83 ILE A N 1
ATOM 644 C CA . ILE A 1 83 ? 11.880 3.909 -15.486 1.00 93.19 83 ILE A CA 1
ATOM 645 C C . ILE A 1 83 ? 13.266 3.285 -15.570 1.00 93.19 83 ILE A C 1
ATOM 647 O O . ILE A 1 83 ? 14.146 3.559 -14.757 1.00 93.19 83 ILE A O 1
ATOM 651 N N . MET A 1 84 ? 13.464 2.446 -16.575 1.00 90.25 84 MET A N 1
ATOM 652 C CA . MET A 1 84 ? 14.722 1.768 -16.839 1.00 90.25 84 MET A CA 1
ATOM 653 C C . MET A 1 84 ? 15.500 2.523 -17.916 1.00 90.25 84 MET A C 1
ATOM 655 O O . MET A 1 84 ? 15.037 2.624 -19.055 1.00 90.25 84 MET A O 1
ATOM 659 N N . LYS A 1 85 ? 16.673 3.054 -17.557 1.00 89.12 85 LYS A N 1
ATOM 660 C CA . LYS A 1 85 ? 17.598 3.782 -18.440 1.00 89.12 85 LYS A CA 1
ATOM 661 C C . LYS A 1 85 ? 18.953 3.065 -18.475 1.00 89.12 85 LYS A C 1
ATOM 663 O O . LYS A 1 85 ? 19.216 2.203 -17.632 1.00 89.12 85 LYS A O 1
ATOM 668 N N . PRO A 1 86 ? 19.857 3.407 -19.412 1.00 84.12 86 PRO A N 1
ATOM 669 C CA . PRO A 1 86 ? 21.236 2.970 -19.303 1.00 84.12 86 PRO A CA 1
ATOM 670 C C . PRO A 1 86 ? 21.843 3.428 -17.978 1.00 84.12 86 PRO A C 1
ATOM 672 O O . PRO A 1 86 ? 21.798 4.613 -17.663 1.00 84.12 86 PRO A O 1
ATOM 675 N N . GLU A 1 87 ? 22.400 2.476 -17.230 1.00 86.44 87 GLU A N 1
ATOM 676 C CA . GLU A 1 87 ? 23.160 2.692 -15.986 1.00 86.44 87 GLU A CA 1
ATOM 677 C C . GLU A 1 87 ? 22.354 3.227 -14.789 1.00 86.44 87 GLU A C 1
ATOM 679 O O . GLU A 1 87 ? 22.904 3.388 -13.699 1.00 86.44 87 GLU A O 1
ATOM 684 N N . VAL A 1 88 ? 21.050 3.467 -14.945 1.00 91.25 88 VAL A N 1
ATOM 685 C CA . VAL A 1 88 ? 20.183 3.904 -13.850 1.00 91.25 88 VAL A CA 1
ATOM 686 C C . VAL A 1 88 ? 18.768 3.366 -14.002 1.00 91.25 88 VAL A C 1
ATOM 688 O O . VAL A 1 88 ? 18.177 3.372 -15.083 1.00 91.25 88 VAL A O 1
ATOM 691 N N . ARG A 1 89 ? 18.210 2.895 -12.891 1.00 92.56 89 ARG A N 1
ATOM 692 C CA . ARG A 1 89 ? 16.794 2.571 -12.758 1.00 92.56 89 ARG A CA 1
ATOM 693 C C . ARG A 1 89 ? 16.174 3.532 -11.759 1.00 92.56 89 ARG A C 1
ATOM 695 O O . ARG A 1 89 ? 16.661 3.667 -10.645 1.00 92.56 89 ARG A O 1
ATOM 702 N N . GLU A 1 90 ? 15.084 4.167 -12.147 1.00 94.31 90 GLU A N 1
ATOM 703 C CA . GLU A 1 90 ? 14.273 4.989 -11.257 1.00 94.31 90 GLU A CA 1
ATOM 704 C C . GLU A 1 90 ? 12.992 4.231 -10.924 1.00 94.31 90 GLU A C 1
ATOM 706 O O . GLU A 1 90 ? 12.374 3.613 -11.793 1.00 94.31 90 GLU A O 1
ATOM 711 N N . GLU A 1 91 ? 12.578 4.280 -9.668 1.00 94.12 91 GLU A N 1
ATOM 712 C CA . GLU A 1 91 ? 11.317 3.713 -9.226 1.00 94.12 91 GLU A CA 1
ATOM 713 C C . GLU A 1 91 ? 10.591 4.708 -8.324 1.00 94.12 91 GLU A C 1
ATOM 715 O O . GLU A 1 91 ? 11.130 5.198 -7.332 1.00 94.12 91 GLU A O 1
ATOM 720 N N . ILE A 1 92 ? 9.369 5.055 -8.719 1.00 94.75 92 ILE A N 1
ATOM 721 C CA . ILE A 1 92 ? 8.554 6.076 -8.068 1.00 94.75 92 ILE A CA 1
ATOM 722 C C . ILE A 1 92 ? 7.255 5.430 -7.621 1.00 94.75 92 ILE A C 1
ATOM 724 O O . ILE A 1 92 ? 6.436 5.018 -8.444 1.00 94.75 92 ILE A O 1
ATOM 728 N N . CYS A 1 93 ? 7.043 5.376 -6.314 1.00 94.69 93 CYS A N 1
ATOM 729 C CA . CYS A 1 93 ? 5.863 4.768 -5.722 1.00 94.69 93 CYS A CA 1
ATOM 730 C C . CYS A 1 93 ? 4.978 5.858 -5.126 1.00 94.69 93 CYS A C 1
ATOM 732 O O . CYS A 1 93 ? 5.396 6.626 -4.267 1.00 94.69 93 CYS A O 1
ATOM 734 N N . ILE A 1 94 ? 3.749 5.946 -5.619 1.00 94.69 94 ILE A N 1
ATOM 735 C CA . ILE A 1 94 ? 2.785 6.994 -5.302 1.00 94.69 94 ILE A CA 1
ATOM 736 C C . ILE A 1 94 ? 1.581 6.343 -4.637 1.00 94.69 94 ILE A C 1
ATOM 738 O O . ILE A 1 94 ? 0.814 5.622 -5.275 1.00 94.69 94 ILE A O 1
ATOM 742 N N . CYS A 1 95 ? 1.368 6.665 -3.371 1.00 94.44 95 CYS A N 1
ATOM 743 C CA . CYS A 1 95 ? 0.147 6.370 -2.640 1.00 94.44 95 CYS A CA 1
ATOM 744 C C . CYS A 1 95 ? -0.670 7.656 -2.523 1.00 94.44 95 CYS A C 1
ATOM 746 O O . CYS A 1 95 ? -0.236 8.620 -1.899 1.00 94.44 95 CYS A O 1
ATOM 748 N N . SER A 1 96 ? -1.865 7.700 -3.110 1.00 94.56 96 SER A N 1
ATOM 749 C CA . SER A 1 96 ? -2.796 8.800 -2.828 1.00 94.56 96 SER A CA 1
ATOM 750 C C . SER A 1 96 ? -3.556 8.482 -1.553 1.00 94.56 96 SER A C 1
ATOM 752 O O . SER A 1 96 ? -4.225 7.448 -1.505 1.00 94.56 96 SER A O 1
ATOM 754 N N . GLN A 1 97 ? -3.473 9.362 -0.556 1.00 92.69 97 GLN A N 1
ATOM 755 C CA . GLN A 1 97 ? -4.031 9.124 0.773 1.00 92.69 97 GLN A CA 1
ATOM 756 C C . GLN A 1 97 ? -5.533 8.819 0.694 1.00 92.69 97 GLN A C 1
ATOM 758 O O . GLN A 1 97 ? -6.293 9.460 -0.048 1.00 92.69 97 GLN A O 1
ATOM 763 N N . GLY A 1 98 ? -5.928 7.771 1.410 1.00 90.88 98 GLY A N 1
ATOM 764 C CA . GLY A 1 98 ? -7.305 7.322 1.538 1.00 90.88 98 GLY A CA 1
ATOM 765 C C . GLY A 1 98 ? -8.046 8.031 2.673 1.00 90.88 98 GLY A C 1
ATOM 766 O O . GLY A 1 98 ? -7.436 8.734 3.476 1.00 90.88 98 GLY A O 1
ATOM 767 N N . PRO A 1 99 ? -9.369 7.835 2.772 1.00 90.25 99 PRO A N 1
ATOM 768 C CA . PRO A 1 99 ? -10.178 8.426 3.836 1.00 90.25 99 PRO A CA 1
ATOM 769 C C . PRO A 1 99 ? -9.739 7.986 5.236 1.00 90.25 99 PRO A C 1
ATOM 771 O O . PRO A 1 99 ? -9.792 8.770 6.173 1.00 90.25 99 PRO A O 1
ATOM 774 N N . LEU A 1 100 ? -9.271 6.743 5.373 1.00 90.88 100 LEU A N 1
ATOM 775 C CA . LEU A 1 100 ? -8.814 6.172 6.641 1.00 90.88 100 LEU A CA 1
ATOM 776 C C . LEU A 1 100 ? -7.307 6.349 6.887 1.00 90.88 100 LEU A C 1
ATOM 778 O O . LEU A 1 100 ? -6.732 5.631 7.706 1.00 90.88 100 LEU A O 1
ATOM 782 N N . PHE A 1 101 ? -6.662 7.280 6.180 1.00 89.06 101 PHE A N 1
ATOM 783 C CA . PHE A 1 101 ? -5.240 7.548 6.351 1.00 89.06 101 PHE A CA 1
ATOM 784 C C . PHE A 1 101 ? -4.928 7.934 7.802 1.00 89.06 101 PHE A C 1
ATOM 786 O O . PHE A 1 101 ? -5.454 8.913 8.330 1.00 89.06 101 PHE A O 1
ATOM 793 N N . ASN A 1 102 ? -4.038 7.166 8.427 1.00 83.31 102 ASN A N 1
ATOM 794 C CA . ASN A 1 102 ? -3.538 7.436 9.764 1.00 83.31 102 ASN A CA 1
ATOM 795 C C . ASN A 1 102 ? -2.059 7.861 9.681 1.00 83.31 102 ASN A C 1
ATOM 797 O O . ASN A 1 102 ? -1.212 7.026 9.361 1.00 83.31 102 ASN A O 1
ATOM 801 N N . PRO A 1 103 ? -1.710 9.122 10.001 1.00 77.50 103 PRO A N 1
ATOM 802 C CA . PRO A 1 103 ? -0.324 9.597 9.948 1.00 77.50 103 PRO A CA 1
ATOM 803 C C . PRO A 1 103 ? 0.590 8.975 11.017 1.00 77.50 103 PRO A C 1
ATOM 805 O O . PRO A 1 103 ? 1.804 9.190 10.970 1.00 77.50 103 PRO A O 1
ATOM 808 N N . LEU A 1 104 ? 0.013 8.252 11.984 1.00 77.38 104 LEU A N 1
ATOM 809 C CA . LEU A 1 104 ? 0.714 7.546 13.059 1.00 77.38 104 LEU A CA 1
ATOM 810 C C . LEU A 1 104 ? 0.923 6.052 12.762 1.00 77.38 104 LEU A C 1
ATOM 812 O O . LEU A 1 104 ? 1.343 5.316 13.650 1.00 77.38 104 LEU A O 1
ATOM 816 N N . ASP A 1 105 ? 0.599 5.589 11.554 1.00 84.69 105 ASP A N 1
ATOM 817 C CA . ASP A 1 105 ? 0.854 4.208 11.141 1.00 84.69 105 ASP A CA 1
ATOM 818 C C . ASP A 1 105 ? 2.368 3.897 11.183 1.00 84.69 105 ASP A C 1
ATOM 820 O O . ASP A 1 105 ? 3.203 4.702 10.758 1.00 84.69 105 ASP A O 1
ATOM 824 N N . GLU A 1 106 ? 2.726 2.735 11.733 1.00 84.81 106 GLU A N 1
ATOM 825 C CA . GLU A 1 106 ? 4.118 2.323 11.950 1.00 84.81 106 GLU A CA 1
ATOM 826 C C . GLU A 1 106 ? 4.896 2.196 10.633 1.00 84.81 106 GLU A C 1
ATOM 828 O O . GLU A 1 106 ? 6.073 2.557 10.586 1.00 84.81 106 GLU A O 1
ATOM 833 N N . ASP A 1 107 ? 4.237 1.771 9.549 1.00 88.06 107 ASP A N 1
ATOM 834 C CA . ASP A 1 107 ? 4.864 1.647 8.229 1.00 88.06 107 ASP A CA 1
ATOM 835 C C . ASP A 1 107 ? 5.247 3.032 7.671 1.00 88.06 107 ASP A C 1
ATOM 837 O O . ASP A 1 107 ? 6.282 3.191 7.019 1.00 88.06 107 ASP A O 1
ATOM 841 N N . ILE A 1 108 ? 4.454 4.068 7.976 1.00 85.94 108 ILE A N 1
ATOM 842 C CA . ILE A 1 108 ? 4.761 5.461 7.613 1.00 85.94 108 ILE A CA 1
ATOM 843 C C . ILE A 1 108 ? 5.930 5.991 8.439 1.00 85.94 108 ILE A C 1
ATOM 845 O O . ILE A 1 108 ? 6.818 6.656 7.901 1.00 85.94 108 ILE A O 1
ATOM 849 N N . ALA A 1 109 ? 5.959 5.693 9.739 1.00 84.50 109 ALA A N 1
ATOM 850 C CA . ALA A 1 109 ? 7.078 6.069 10.596 1.00 84.50 109 ALA A CA 1
ATOM 851 C C . ALA A 1 109 ? 8.390 5.410 10.130 1.00 84.50 109 ALA A C 1
ATOM 853 O O . ALA A 1 109 ? 9.420 6.085 10.060 1.00 84.50 109 ALA A O 1
ATOM 854 N N . ALA A 1 110 ? 8.338 4.132 9.742 1.00 84.69 110 ALA A N 1
ATOM 855 C CA . ALA A 1 110 ? 9.474 3.405 9.187 1.00 84.69 110 ALA A CA 1
ATOM 856 C C . ALA A 1 110 ? 9.982 4.052 7.888 1.00 84.69 110 ALA A C 1
ATOM 858 O O . ALA A 1 110 ? 11.171 4.361 7.787 1.00 84.69 110 ALA A O 1
ATOM 859 N N . LEU A 1 111 ? 9.084 4.362 6.945 1.00 86.12 111 LEU A N 1
ATOM 860 C CA . LEU A 1 111 ? 9.435 5.046 5.694 1.00 86.12 111 LEU A CA 1
ATOM 861 C C . LEU A 1 111 ? 10.087 6.416 5.929 1.00 86.12 111 LEU A C 1
ATOM 863 O O . LEU A 1 111 ? 11.094 6.731 5.299 1.00 86.12 111 LEU A O 1
ATOM 867 N N . ARG A 1 112 ? 9.569 7.213 6.872 1.00 83.88 112 ARG A N 1
ATOM 868 C CA . ARG A 1 112 ? 10.165 8.511 7.243 1.00 83.88 112 ARG A CA 1
ATOM 869 C C . ARG A 1 112 ? 11.576 8.369 7.822 1.00 83.88 112 ARG A C 1
ATOM 871 O O . ARG A 1 112 ? 12.375 9.291 7.697 1.00 83.88 112 ARG A O 1
ATOM 878 N N . SER A 1 113 ? 11.877 7.243 8.469 1.00 80.69 113 SER A N 1
ATOM 879 C CA . SER A 1 113 ? 13.184 6.991 9.089 1.00 80.69 113 SER A CA 1
ATOM 880 C C . SER A 1 113 ? 14.253 6.480 8.115 1.00 80.69 113 SER A C 1
ATOM 882 O O . SER A 1 113 ? 15.436 6.691 8.369 1.00 80.69 113 SER A O 1
ATOM 884 N N . ALA A 1 114 ? 13.860 5.902 6.974 1.00 77.00 114 ALA A N 1
ATOM 885 C CA . ALA A 1 114 ? 14.751 5.398 5.917 1.00 77.00 114 ALA A CA 1
ATOM 886 C C . ALA A 1 114 ? 15.352 6.511 5.021 1.00 77.00 114 ALA A C 1
ATOM 888 O O . ALA A 1 114 ? 15.734 6.279 3.876 1.00 77.00 114 ALA A O 1
ATOM 889 N N . PHE A 1 115 ? 15.393 7.747 5.532 1.00 62.75 115 PHE A N 1
ATOM 890 C CA . PHE A 1 115 ? 15.627 8.985 4.782 1.00 62.75 115 PHE A CA 1
ATOM 891 C C . PHE A 1 115 ? 16.988 9.130 4.054 1.00 62.75 115 PHE A C 1
ATOM 893 O O . PHE A 1 115 ? 17.074 9.990 3.179 1.00 62.75 115 PHE A O 1
ATOM 900 N N . PRO A 1 116 ? 18.065 8.368 4.348 1.00 65.50 116 PRO A N 1
ATOM 901 C CA . PRO A 1 116 ? 19.245 8.368 3.479 1.00 65.50 116 PRO A CA 1
ATOM 902 C C . PRO A 1 116 ? 19.134 7.414 2.282 1.00 65.50 116 PRO A C 1
ATOM 904 O O . PRO A 1 116 ? 19.740 7.675 1.243 1.00 65.50 116 PRO A O 1
ATOM 907 N N . GLU A 1 117 ? 18.387 6.316 2.395 1.00 69.31 117 GLU A N 1
ATOM 908 C CA . GLU A 1 117 ? 18.288 5.301 1.344 1.00 69.31 117 GLU A CA 1
ATOM 909 C C . GLU A 1 117 ? 17.090 5.510 0.415 1.00 69.31 117 GLU A C 1
ATOM 911 O O . GLU A 1 117 ? 17.100 5.001 -0.708 1.00 69.31 117 GLU A O 1
ATOM 916 N N . LEU A 1 118 ? 16.083 6.250 0.872 1.00 78.38 118 LEU A N 1
ATOM 917 C CA . LEU A 1 118 ? 14.818 6.489 0.195 1.00 78.38 118 LEU A CA 1
ATOM 918 C C . LEU A 1 118 ? 14.436 7.967 0.296 1.00 78.38 118 LEU A C 1
ATOM 920 O O . LEU A 1 118 ? 14.357 8.517 1.395 1.00 78.38 118 LEU A O 1
ATOM 924 N N . GLU A 1 119 ? 14.114 8.606 -0.829 1.00 86.19 119 GLU A N 1
ATOM 925 C CA . GLU A 1 119 ? 13.550 9.952 -0.784 1.00 86.19 119 GLU A CA 1
ATOM 926 C C . GLU A 1 119 ? 12.027 9.867 -0.607 1.00 86.19 119 GLU A C 1
ATOM 928 O O . GLU A 1 119 ? 11.261 9.717 -1.563 1.00 86.19 119 GLU A O 1
ATOM 933 N N . PHE A 1 120 ? 11.590 9.941 0.650 1.00 86.75 120 PHE A N 1
ATOM 934 C CA . PHE A 1 120 ? 10.180 9.957 1.029 1.00 86.75 120 PHE A CA 1
ATOM 935 C C . PHE A 1 120 ? 9.652 11.393 1.130 1.00 86.75 120 PHE A C 1
ATOM 937 O O . PHE A 1 120 ? 10.193 12.220 1.867 1.00 86.75 120 PHE A O 1
ATOM 944 N N . ARG A 1 121 ? 8.564 11.691 0.417 1.00 87.31 121 ARG A N 1
ATOM 945 C CA . ARG A 1 121 ? 7.920 13.010 0.398 1.00 87.31 121 ARG A CA 1
ATOM 946 C C . ARG A 1 121 ? 6.415 12.898 0.612 1.00 87.31 121 ARG A C 1
ATOM 948 O O . ARG A 1 121 ? 5.756 12.012 0.072 1.00 87.31 121 ARG A O 1
ATOM 955 N N . GLU A 1 122 ? 5.860 13.852 1.350 1.00 85.00 122 GLU A N 1
ATOM 956 C CA . GLU A 1 122 ? 4.414 14.035 1.482 1.00 85.00 122 GLU A CA 1
ATOM 957 C C . GLU A 1 122 ? 3.986 15.241 0.644 1.00 85.00 122 GLU A C 1
ATOM 959 O O . GLU A 1 122 ? 4.292 16.389 0.964 1.00 85.00 122 GLU A O 1
ATOM 964 N N . GLU A 1 123 ? 3.300 14.981 -0.467 1.00 85.94 123 GLU A N 1
ATOM 965 C CA . GLU A 1 123 ? 2.972 15.980 -1.482 1.00 85.94 123 GLU A CA 1
ATOM 966 C C . GLU A 1 123 ? 1.456 16.043 -1.690 1.00 85.94 123 GLU A C 1
ATOM 968 O O . GLU A 1 123 ? 0.863 15.153 -2.298 1.00 85.94 123 GLU A O 1
ATOM 973 N N . ALA A 1 124 ? 0.813 17.112 -1.203 1.00 83.50 124 ALA A N 1
ATOM 974 C CA . ALA A 1 124 ? -0.589 17.436 -1.500 1.00 83.50 124 ALA A CA 1
ATOM 975 C C . ALA A 1 124 ? -1.571 16.245 -1.353 1.00 83.50 124 ALA A C 1
ATOM 977 O O . ALA A 1 124 ? -2.374 15.966 -2.248 1.00 83.50 124 ALA A O 1
ATOM 978 N N . GLY A 1 125 ? -1.497 15.522 -0.229 1.00 86.44 125 GLY A N 1
ATOM 979 C CA . GLY A 1 125 ? -2.348 14.353 0.036 1.00 86.44 125 GLY A CA 1
ATOM 980 C C . GLY A 1 125 ? -1.863 13.059 -0.626 1.00 86.44 125 GLY A C 1
ATOM 981 O O . GLY A 1 125 ? -2.650 12.141 -0.875 1.00 86.44 125 GLY A O 1
ATOM 982 N N . ARG A 1 126 ? -0.575 12.985 -0.968 1.00 90.81 126 ARG A N 1
ATOM 983 C CA . ARG A 1 126 ? 0.082 11.797 -1.513 1.00 90.81 126 ARG A CA 1
ATOM 984 C C . ARG A 1 126 ? 1.338 11.500 -0.717 1.00 90.81 126 ARG A C 1
ATOM 986 O O . ARG A 1 126 ? 2.046 12.415 -0.310 1.00 90.81 126 ARG A O 1
ATOM 993 N N . LEU A 1 127 ? 1.616 10.221 -0.550 1.00 91.00 127 LEU A N 1
ATOM 994 C CA . LEU A 1 127 ? 2.906 9.727 -0.108 1.00 91.00 127 LEU A CA 1
ATOM 995 C C . LEU A 1 127 ? 3.666 9.318 -1.360 1.00 91.00 127 LEU A C 1
ATOM 997 O O . LEU A 1 127 ? 3.156 8.517 -2.152 1.00 91.00 127 LEU A O 1
ATOM 1001 N N . VAL A 1 128 ? 4.844 9.892 -1.557 1.00 93.12 128 VAL A N 1
ATOM 1002 C CA . VAL A 1 128 ? 5.684 9.593 -2.708 1.00 93.12 128 VAL A CA 1
ATOM 1003 C C . VAL A 1 128 ? 7.025 9.085 -2.227 1.00 93.12 128 VAL A C 1
ATOM 1005 O O . VAL A 1 128 ? 7.680 9.708 -1.396 1.00 93.12 128 VAL A O 1
ATOM 1008 N N . LEU A 1 129 ? 7.408 7.936 -2.757 1.00 92.06 129 LEU A N 1
ATOM 1009 C CA . LEU A 1 129 ? 8.686 7.308 -2.519 1.00 92.06 129 LEU A CA 1
ATOM 1010 C C . LEU A 1 129 ? 9.470 7.311 -3.827 1.00 92.06 129 LEU A C 1
ATOM 1012 O O . LEU A 1 129 ? 9.058 6.655 -4.783 1.00 92.06 129 LEU A O 1
ATOM 1016 N N . TYR A 1 130 ? 10.578 8.043 -3.855 1.00 92.44 130 TYR A N 1
ATOM 1017 C CA . TYR A 1 130 ? 11.490 8.086 -4.990 1.00 92.44 130 TYR A CA 1
ATOM 1018 C C . TYR A 1 130 ? 12.732 7.246 -4.690 1.00 92.44 130 TYR A C 1
ATOM 1020 O O . TYR A 1 130 ? 13.357 7.375 -3.634 1.00 92.44 130 TYR A O 1
ATOM 1028 N N . MET A 1 131 ? 13.084 6.382 -5.637 1.00 92.56 131 MET A N 1
ATOM 1029 C CA . MET A 1 131 ? 14.259 5.524 -5.581 1.00 92.56 131 MET A CA 1
ATOM 1030 C C . MET A 1 131 ? 15.035 5.653 -6.879 1.00 92.56 131 MET A C 1
ATOM 1032 O O . MET A 1 131 ? 14.497 5.413 -7.956 1.00 92.56 131 MET A O 1
ATOM 1036 N N . GLU A 1 132 ? 16.312 5.987 -6.764 1.00 92.19 132 GLU A N 1
ATOM 1037 C CA . GLU A 1 132 ? 17.259 5.926 -7.868 1.00 92.19 132 GLU A CA 1
ATOM 1038 C C . GLU A 1 132 ? 18.259 4.807 -7.580 1.00 92.19 132 GLU A C 1
ATOM 1040 O O . GLU A 1 132 ? 18.829 4.716 -6.490 1.00 92.19 132 GLU A O 1
ATOM 1045 N N . LEU A 1 133 ? 18.431 3.920 -8.552 1.00 91.81 133 LEU A N 1
ATOM 1046 C CA . LEU A 1 133 ? 19.295 2.756 -8.483 1.00 91.81 133 LEU A CA 1
ATOM 1047 C C . LEU A 1 133 ? 20.319 2.860 -9.612 1.00 91.81 133 LEU A C 1
ATOM 1049 O O . LEU A 1 133 ? 20.068 2.354 -10.710 1.00 91.81 133 LEU A O 1
ATOM 1053 N N . PRO A 1 134 ? 21.455 3.537 -9.385 1.00 91.88 134 PRO A N 1
ATOM 1054 C CA . PRO A 1 134 ? 22.561 3.499 -10.326 1.00 91.88 134 PRO A CA 1
ATOM 1055 C C . PRO A 1 134 ? 23.161 2.088 -10.365 1.00 91.88 134 PRO A C 1
ATOM 1057 O O . PRO A 1 134 ? 23.287 1.425 -9.334 1.00 91.88 134 PRO A O 1
ATOM 1060 N N . PHE A 1 135 ? 23.548 1.620 -11.549 1.00 91.25 135 PHE A N 1
ATOM 1061 C CA . PHE A 1 135 ? 24.126 0.290 -11.731 1.00 91.25 135 PHE A CA 1
ATOM 1062 C C . PHE A 1 135 ? 25.110 0.246 -12.907 1.00 91.25 135 PHE A C 1
ATOM 1064 O O . PHE A 1 135 ? 24.942 0.929 -13.911 1.00 91.25 135 PHE A O 1
ATOM 1071 N N . SER A 1 136 ? 26.134 -0.602 -12.804 1.00 86.31 136 SER A N 1
ATOM 1072 C CA . SER A 1 136 ? 27.098 -0.867 -13.887 1.00 86.31 136 SER A CA 1
ATOM 1073 C C . SER A 1 136 ? 26.820 -2.171 -14.633 1.00 86.31 136 SER A C 1
ATOM 1075 O O . SER A 1 136 ? 27.200 -2.331 -15.793 1.00 86.31 136 SER A O 1
ATOM 1077 N N . ASP A 1 137 ? 26.174 -3.117 -13.959 1.00 88.00 137 ASP A N 1
ATOM 1078 C CA . ASP A 1 137 ? 25.905 -4.463 -14.441 1.00 88.00 137 ASP A CA 1
ATOM 1079 C C . ASP A 1 137 ? 24.631 -5.027 -13.795 1.00 88.00 137 ASP A C 1
ATOM 1081 O O . ASP A 1 137 ? 23.983 -4.399 -12.953 1.00 88.00 137 ASP A O 1
ATOM 1085 N N . THR A 1 138 ? 24.261 -6.232 -14.226 1.00 89.88 138 THR A N 1
ATOM 1086 C CA . THR A 1 138 ? 23.055 -6.922 -13.759 1.00 89.88 138 THR A CA 1
ATOM 1087 C C . THR A 1 138 ? 23.116 -7.276 -12.270 1.00 89.88 138 THR A C 1
ATOM 1089 O O . THR A 1 138 ? 22.089 -7.225 -11.593 1.00 89.88 138 THR A O 1
ATOM 1092 N N . GLU A 1 139 ? 24.286 -7.652 -11.748 1.00 90.56 139 GLU A N 1
ATOM 1093 C CA . GLU A 1 139 ? 24.427 -8.087 -10.355 1.00 90.56 139 GLU A CA 1
ATOM 1094 C C . GLU A 1 139 ? 24.257 -6.902 -9.403 1.00 90.56 139 GLU A C 1
ATOM 1096 O O . GLU A 1 139 ? 23.470 -6.984 -8.457 1.00 90.56 139 GLU A O 1
ATOM 1101 N N . GLY A 1 140 ? 24.909 -5.776 -9.706 1.00 90.44 140 GLY A N 1
ATOM 1102 C CA . GLY A 1 140 ? 24.763 -4.524 -8.970 1.00 90.44 140 GLY A CA 1
ATOM 1103 C C . GLY A 1 140 ? 23.327 -4.003 -8.984 1.00 90.44 140 GLY A C 1
ATOM 1104 O O . GLY A 1 140 ? 22.807 -3.622 -7.936 1.00 90.44 140 GLY A O 1
ATOM 1105 N N . LEU A 1 141 ? 22.646 -4.067 -10.136 1.00 91.44 141 LEU A N 1
ATOM 1106 C CA . LEU A 1 141 ? 21.233 -3.693 -10.237 1.00 91.44 141 LEU A CA 1
ATOM 1107 C C . LEU A 1 141 ? 20.349 -4.571 -9.343 1.00 91.44 141 LEU A C 1
ATOM 1109 O O . LEU A 1 141 ? 19.571 -4.052 -8.545 1.00 91.44 141 LEU A O 1
ATOM 1113 N N . GLN A 1 142 ? 20.487 -5.897 -9.429 1.00 92.12 142 GLN A N 1
ATOM 1114 C CA . GLN A 1 142 ? 19.702 -6.809 -8.594 1.00 92.12 142 GLN A CA 1
ATOM 1115 C C . GLN A 1 142 ? 19.996 -6.627 -7.101 1.00 92.12 142 GLN A C 1
ATOM 1117 O O . GLN A 1 142 ? 19.077 -6.714 -6.286 1.00 92.12 142 GLN A O 1
ATOM 1122 N N . ALA A 1 143 ? 21.255 -6.383 -6.726 1.00 91.19 143 ALA A N 1
ATOM 1123 C CA . ALA A 1 143 ? 21.633 -6.114 -5.343 1.00 91.19 143 ALA A CA 1
ATOM 1124 C C . ALA A 1 143 ? 20.974 -4.826 -4.829 1.00 91.19 143 ALA A C 1
ATOM 1126 O O . ALA A 1 143 ? 20.310 -4.866 -3.793 1.00 91.19 143 ALA A O 1
ATOM 1127 N N . GLY A 1 144 ? 21.066 -3.730 -5.590 1.00 91.50 144 GLY A N 1
ATOM 1128 C CA . GLY A 1 144 ? 20.424 -2.461 -5.246 1.00 91.50 144 GLY A CA 1
ATOM 1129 C C . GLY A 1 144 ? 18.903 -2.584 -5.150 1.00 91.50 144 GLY A C 1
ATOM 1130 O O . GLY A 1 144 ? 18.297 -2.073 -4.213 1.00 91.50 144 GLY A O 1
ATOM 1131 N N . MET A 1 145 ? 18.271 -3.322 -6.065 1.00 92.69 145 MET A N 1
ATOM 1132 C CA . MET A 1 145 ? 16.826 -3.566 -6.027 1.00 92.69 145 MET A CA 1
ATOM 1133 C C . MET A 1 145 ? 16.398 -4.326 -4.767 1.00 92.69 145 MET A C 1
ATOM 1135 O O . MET A 1 145 ? 15.427 -3.938 -4.118 1.00 92.69 145 MET A O 1
ATOM 1139 N N . ARG A 1 146 ? 17.143 -5.367 -4.370 1.00 92.00 146 ARG A N 1
ATOM 1140 C CA . ARG A 1 146 ? 16.884 -6.108 -3.121 1.00 92.00 146 ARG A CA 1
ATOM 1141 C C . ARG A 1 146 ? 17.088 -5.239 -1.886 1.00 92.00 146 ARG A C 1
ATOM 1143 O O . ARG A 1 146 ? 16.299 -5.340 -0.951 1.00 92.00 146 ARG A O 1
ATOM 1150 N N . GLU A 1 147 ? 18.126 -4.408 -1.889 1.00 90.75 147 GLU A N 1
ATOM 1151 C CA . GLU A 1 147 ? 18.390 -3.453 -0.817 1.00 90.75 147 GLU A CA 1
ATOM 1152 C C . GLU A 1 147 ? 17.209 -2.488 -0.664 1.00 90.75 147 GLU A C 1
ATOM 1154 O O . GLU A 1 147 ? 16.622 -2.422 0.411 1.00 90.75 147 GLU A O 1
ATOM 1159 N N . LYS A 1 148 ? 16.777 -1.819 -1.744 1.00 90.38 148 LYS A N 1
ATOM 1160 C CA . LYS A 1 148 ? 15.635 -0.889 -1.696 1.00 90.38 148 LYS A CA 1
ATOM 1161 C C . LYS A 1 148 ? 14.324 -1.579 -1.325 1.00 90.38 148 LYS A C 1
ATOM 1163 O O . LYS A 1 148 ? 13.566 -1.036 -0.526 1.00 90.38 148 LYS A O 1
ATOM 1168 N N . ALA A 1 149 ? 14.081 -2.794 -1.820 1.00 91.75 149 ALA A N 1
ATOM 1169 C CA . ALA A 1 149 ? 12.887 -3.565 -1.472 1.00 91.75 149 ALA A CA 1
ATOM 1170 C C . ALA A 1 149 ? 12.776 -3.846 0.034 1.00 91.75 149 ALA A C 1
ATOM 1172 O O . ALA A 1 149 ? 11.662 -3.944 0.541 1.00 91.75 149 ALA A O 1
ATOM 1173 N N . ALA A 1 150 ? 13.900 -3.958 0.754 1.00 90.31 150 ALA A N 1
ATOM 1174 C CA . ALA A 1 150 ? 13.903 -4.203 2.196 1.00 90.31 150 ALA A CA 1
ATOM 1175 C C . ALA A 1 150 ? 13.375 -3.014 3.018 1.00 90.31 150 ALA A C 1
ATOM 1177 O O . ALA A 1 150 ? 12.921 -3.210 4.143 1.00 90.31 150 ALA A O 1
ATOM 1178 N N . TYR A 1 151 ? 13.412 -1.801 2.460 1.00 88.75 151 TYR A N 1
ATOM 1179 C CA . TYR A 1 151 ? 12.908 -0.593 3.113 1.00 88.75 151 TYR A CA 1
ATOM 1180 C C . TYR A 1 151 ? 11.434 -0.302 2.795 1.00 88.75 151 TYR A C 1
ATOM 1182 O O . TYR A 1 151 ? 10.807 0.514 3.470 1.00 88.75 151 TYR A O 1
ATOM 1190 N N . VAL A 1 152 ? 10.863 -0.951 1.775 1.00 90.94 152 VAL A N 1
ATOM 1191 C CA . VAL A 1 152 ? 9.461 -0.761 1.386 1.00 90.94 152 VAL A CA 1
ATOM 1192 C C . VAL A 1 152 ? 8.558 -1.665 2.238 1.00 90.94 152 VAL A C 1
ATOM 1194 O O . VAL A 1 152 ? 8.767 -2.881 2.259 1.00 90.94 152 VAL A O 1
ATOM 1197 N N . PRO A 1 153 ? 7.522 -1.125 2.910 1.00 91.38 153 PRO A N 1
ATOM 1198 C CA . PRO A 1 153 ? 6.618 -1.928 3.724 1.00 91.38 153 PRO A CA 1
ATOM 1199 C C . PRO A 1 153 ? 5.934 -3.043 2.931 1.00 91.38 153 PRO A C 1
ATOM 1201 O O . PRO A 1 153 ? 5.409 -2.832 1.834 1.00 91.38 153 PRO A O 1
ATOM 1204 N N . VAL A 1 154 ? 5.883 -4.240 3.520 1.00 92.12 154 VAL A N 1
ATOM 1205 C CA . VAL A 1 154 ? 5.197 -5.402 2.938 1.00 92.12 154 VAL A CA 1
ATOM 1206 C C . VAL A 1 154 ? 3.697 -5.274 3.186 1.00 92.12 154 VAL A C 1
ATOM 1208 O O . VAL A 1 154 ? 3.152 -5.804 4.157 1.00 92.12 154 VAL A O 1
ATOM 1211 N N . ARG A 1 155 ? 3.043 -4.518 2.304 1.00 91.19 155 ARG A N 1
ATOM 1212 C CA . ARG A 1 155 ? 1.628 -4.160 2.403 1.00 91.19 155 ARG A CA 1
ATOM 1213 C C . ARG A 1 155 ? 0.982 -4.050 1.028 1.00 91.19 155 ARG A C 1
ATOM 1215 O O . ARG A 1 155 ? 1.659 -3.747 0.045 1.00 91.19 155 ARG A O 1
ATOM 1222 N N . GLY A 1 156 ? -0.328 -4.283 0.952 1.00 91.06 156 GLY A N 1
ATOM 1223 C CA . GLY A 1 156 ? -1.054 -4.300 -0.321 1.00 91.06 156 GLY A CA 1
ATOM 1224 C C . GLY A 1 156 ? -0.936 -2.994 -1.118 1.00 91.06 156 GLY A C 1
ATOM 1225 O O . GLY A 1 156 ? -0.746 -3.048 -2.332 1.00 91.06 156 GLY A O 1
ATOM 1226 N N . GLU A 1 157 ? -0.944 -1.829 -0.457 1.00 92.12 157 GLU A N 1
ATOM 1227 C CA . GLU A 1 157 ? -0.770 -0.517 -1.101 1.00 92.12 157 GLU A CA 1
ATOM 1228 C C . GLU A 1 157 ? 0.597 -0.360 -1.784 1.00 92.12 157 GLU A C 1
ATOM 1230 O O . GLU A 1 157 ? 0.712 0.320 -2.802 1.00 92.12 157 GLU A O 1
ATOM 1235 N N . PHE A 1 158 ? 1.636 -1.000 -1.246 1.00 93.25 158 PHE A N 1
ATOM 1236 C CA . PHE A 1 158 ? 2.999 -0.942 -1.777 1.00 93.25 158 PHE A CA 1
ATOM 1237 C C . PHE A 1 158 ? 3.340 -2.146 -2.659 1.00 93.25 158 PHE A C 1
ATOM 1239 O O . PHE A 1 158 ? 4.442 -2.220 -3.197 1.00 93.25 158 PHE A O 1
ATOM 1246 N N . GLY A 1 159 ? 2.398 -3.068 -2.878 1.00 93.62 159 GLY A N 1
ATOM 1247 C CA . GLY A 1 159 ? 2.626 -4.276 -3.667 1.00 93.62 159 GLY A CA 1
ATOM 1248 C C . GLY A 1 159 ? 3.120 -3.986 -5.087 1.00 93.62 159 GLY A C 1
ATOM 1249 O O . GLY A 1 159 ? 4.009 -4.677 -5.571 1.00 93.62 159 GLY A O 1
ATOM 1250 N N . ALA A 1 160 ? 2.602 -2.936 -5.737 1.00 93.88 160 ALA A N 1
ATOM 1251 C CA . ALA A 1 160 ? 3.074 -2.517 -7.061 1.00 93.88 160 ALA A CA 1
ATOM 1252 C C . ALA A 1 160 ? 4.540 -2.051 -7.043 1.00 93.88 160 ALA A C 1
ATOM 1254 O O . ALA A 1 160 ? 5.298 -2.379 -7.944 1.00 93.88 160 ALA A O 1
ATOM 1255 N N . CYS A 1 161 ? 4.936 -1.326 -5.998 1.00 94.00 161 CYS A N 1
ATOM 1256 C CA . CYS A 1 161 ? 6.314 -0.882 -5.780 1.00 94.00 161 CYS A CA 1
ATOM 1257 C C . CYS A 1 161 ? 7.241 -2.087 -5.550 1.00 94.00 161 CYS A C 1
ATOM 1259 O O . CYS A 1 161 ? 8.279 -2.254 -6.173 1.00 94.00 161 CYS A O 1
ATOM 1261 N N . LEU A 1 162 ? 6.821 -3.016 -4.691 1.00 94.75 162 LEU A N 1
ATOM 1262 C CA . LEU A 1 162 ? 7.590 -4.231 -4.432 1.00 94.75 162 LEU A CA 1
ATOM 1263 C C . LEU A 1 162 ? 7.729 -5.107 -5.679 1.00 94.75 162 LEU A C 1
ATOM 1265 O O . LEU A 1 162 ? 8.781 -5.704 -5.875 1.00 94.75 162 LEU A O 1
ATOM 1269 N N . ALA A 1 163 ? 6.702 -5.183 -6.526 1.00 93.31 163 ALA A N 1
ATOM 1270 C CA . ALA A 1 163 ? 6.749 -5.959 -7.760 1.00 93.31 163 ALA A CA 1
ATOM 1271 C C . ALA A 1 163 ? 7.775 -5.412 -8.763 1.00 93.31 163 ALA A C 1
ATOM 1273 O O . ALA A 1 163 ? 8.455 -6.203 -9.415 1.00 93.31 163 ALA A O 1
ATOM 1274 N N . GLY A 1 164 ? 7.923 -4.085 -8.857 1.00 92.00 164 GLY A N 1
ATOM 1275 C CA . GLY A 1 164 ? 8.997 -3.474 -9.634 1.00 92.00 164 GLY A CA 1
ATOM 1276 C C . GLY A 1 164 ? 10.364 -3.883 -9.086 1.00 92.00 164 GLY A C 1
ATOM 1277 O O . GLY A 1 164 ? 11.182 -4.431 -9.825 1.00 92.00 164 GLY A O 1
ATOM 1278 N N . LEU A 1 165 ? 10.588 -3.714 -7.783 1.00 92.31 165 LEU A N 1
ATOM 1279 C CA . LEU A 1 165 ? 11.869 -4.018 -7.133 1.00 92.31 165 LEU A CA 1
ATOM 1280 C C . LEU A 1 165 ? 12.215 -5.517 -7.050 1.00 92.31 165 LEU A C 1
ATOM 1282 O O . LEU A 1 165 ? 13.383 -5.879 -6.948 1.00 92.31 165 LEU A O 1
ATOM 1286 N N . LYS A 1 166 ? 11.234 -6.419 -7.072 1.00 88.50 166 LYS A N 1
ATOM 1287 C CA . LYS A 1 166 ? 11.451 -7.872 -6.943 1.00 88.50 166 LYS A CA 1
ATOM 1288 C C . LYS A 1 166 ? 11.540 -8.609 -8.280 1.00 88.50 166 LYS A C 1
ATOM 1290 O O . LYS A 1 166 ? 11.441 -9.835 -8.281 1.00 88.50 166 LYS A O 1
ATOM 1295 N N . GLY A 1 167 ? 11.718 -7.889 -9.394 1.00 71.00 167 GLY A N 1
ATOM 1296 C CA . GLY A 1 167 ? 11.805 -8.453 -10.746 1.00 71.00 167 GLY A CA 1
ATOM 1297 C C . GLY A 1 167 ? 12.552 -9.794 -10.787 1.00 71.00 167 GLY A C 1
ATOM 1298 O O . GLY A 1 167 ? 13.682 -9.910 -10.309 1.00 71.00 167 GLY A O 1
ATOM 1299 N N . ALA A 1 168 ? 11.891 -10.829 -11.312 1.00 64.06 168 ALA A N 1
ATOM 1300 C CA . ALA A 1 168 ? 12.304 -12.221 -11.110 1.00 64.06 168 ALA A CA 1
ATOM 1301 C C . ALA A 1 168 ? 13.585 -12.580 -11.874 1.00 64.06 168 ALA A C 1
ATOM 1303 O O . ALA A 1 168 ? 14.366 -13.427 -11.437 1.00 64.06 168 ALA A O 1
ATOM 1304 N N . GLN A 1 169 ? 13.791 -11.951 -13.031 1.00 74.56 169 GLN A N 1
ATOM 1305 C CA . GLN A 1 169 ? 14.959 -12.139 -13.881 1.00 74.56 169 GLN A CA 1
ATOM 1306 C C . GLN A 1 169 ? 15.247 -10.821 -14.578 1.00 74.56 169 GLN A C 1
ATOM 1308 O O . GLN A 1 169 ? 14.375 -10.302 -15.266 1.00 74.56 169 GLN A O 1
ATOM 1313 N N . ILE A 1 170 ? 16.457 -10.297 -14.397 1.00 84.38 170 ILE A N 1
ATOM 1314 C CA . ILE A 1 170 ? 16.951 -9.126 -15.121 1.00 84.38 170 ILE A CA 1
ATOM 1315 C C . ILE A 1 170 ? 18.209 -9.546 -15.852 1.00 84.38 170 ILE A C 1
ATOM 1317 O O . ILE A 1 170 ? 19.068 -10.212 -15.274 1.00 84.38 170 ILE A O 1
ATOM 1321 N N . ARG A 1 171 ? 18.309 -9.147 -17.112 1.00 87.12 171 ARG A N 1
ATOM 1322 C CA . ARG A 1 171 ? 19.488 -9.286 -17.946 1.00 87.12 171 ARG A CA 1
ATOM 1323 C C . ARG A 1 171 ? 19.810 -7.925 -18.533 1.00 87.12 171 ARG A C 1
ATOM 1325 O O . ARG A 1 171 ? 18.997 -7.345 -19.244 1.00 87.12 171 ARG A O 1
ATOM 1332 N N . TRP A 1 172 ? 21.005 -7.445 -18.239 1.00 87.56 172 TRP A N 1
ATOM 1333 C CA . TRP A 1 172 ? 21.559 -6.216 -18.780 1.00 87.56 172 TRP A CA 1
ATOM 1334 C C . TRP A 1 172 ? 23.007 -6.471 -19.181 1.00 87.56 172 TRP A C 1
ATOM 1336 O O . TRP A 1 172 ? 23.892 -6.580 -18.329 1.00 87.56 172 TRP A O 1
ATOM 1346 N N . GLU A 1 173 ? 23.242 -6.610 -20.484 1.00 87.06 173 GLU A N 1
ATOM 1347 C CA . GLU A 1 173 ? 24.548 -6.995 -21.020 1.00 87.06 173 GLU A CA 1
ATOM 1348 C C . GLU A 1 173 ? 24.938 -6.132 -22.215 1.00 87.06 173 GLU A C 1
ATOM 1350 O O . GLU A 1 173 ? 24.225 -6.069 -23.219 1.00 87.06 173 GLU A O 1
ATOM 1355 N N . TRP A 1 174 ? 26.122 -5.528 -22.129 1.00 85.81 174 TRP A N 1
ATOM 1356 C CA . TRP A 1 174 ? 26.781 -4.900 -23.264 1.00 85.81 174 TRP A CA 1
ATOM 1357 C C . TRP A 1 174 ? 27.718 -5.890 -23.948 1.00 85.81 174 TRP A C 1
ATOM 1359 O O . TRP A 1 174 ? 28.609 -6.469 -23.326 1.00 85.81 174 TRP A O 1
ATOM 1369 N N . ARG A 1 175 ? 27.568 -6.033 -25.262 1.00 88.50 175 ARG A N 1
ATOM 1370 C CA . ARG A 1 175 ? 28.462 -6.811 -26.114 1.00 88.50 175 ARG A CA 1
ATOM 1371 C C . ARG A 1 175 ? 29.162 -5.893 -27.103 1.00 88.50 175 ARG A C 1
ATOM 1373 O O . ARG A 1 175 ? 28.513 -5.258 -27.929 1.00 88.50 175 ARG A O 1
ATOM 1380 N N . SER A 1 176 ? 30.488 -5.855 -27.052 1.00 89.06 176 SER A N 1
ATOM 1381 C CA . SER A 1 176 ? 31.287 -5.151 -28.056 1.00 89.06 176 SER A CA 1
ATOM 1382 C C . SER A 1 176 ? 31.221 -5.873 -29.402 1.00 89.06 176 SER A C 1
ATOM 1384 O O . SER A 1 176 ? 31.377 -7.094 -29.483 1.00 89.06 176 SER A O 1
ATOM 1386 N N . GLU A 1 177 ? 31.023 -5.105 -30.464 1.00 89.50 177 GLU A N 1
ATOM 1387 C CA . GLU A 1 177 ? 31.041 -5.544 -31.855 1.00 89.50 177 GLU A CA 1
ATOM 1388 C C . GLU A 1 177 ? 32.058 -4.716 -32.653 1.00 89.50 177 GLU A C 1
ATOM 1390 O O . GLU A 1 177 ? 32.607 -3.727 -32.175 1.00 89.50 177 GLU A O 1
ATOM 1395 N N . LEU A 1 178 ? 32.330 -5.119 -33.896 1.00 85.19 178 LEU A N 1
ATOM 1396 C CA . LEU A 1 178 ? 33.374 -4.502 -34.725 1.00 85.19 178 LEU A CA 1
ATOM 1397 C C . LEU A 1 178 ? 33.166 -2.990 -34.951 1.00 85.19 178 LEU A C 1
ATOM 1399 O O . LEU A 1 178 ? 34.134 -2.242 -35.042 1.00 85.19 178 LEU A O 1
ATOM 1403 N N . TRP A 1 179 ? 31.911 -2.546 -35.039 1.00 85.12 179 TRP A N 1
ATOM 1404 C CA . TRP A 1 179 ? 31.539 -1.170 -35.393 1.00 85.12 179 TRP A CA 1
ATOM 1405 C C . TRP A 1 179 ? 30.630 -0.508 -34.353 1.00 85.12 179 TRP A C 1
ATOM 1407 O O . TRP A 1 179 ? 29.987 0.496 -34.639 1.00 85.12 179 TRP A O 1
ATOM 1417 N N . GLY A 1 180 ? 30.524 -1.071 -33.156 1.00 87.31 180 GLY A N 1
ATOM 1418 C CA . GLY A 1 180 ? 29.612 -0.564 -32.139 1.00 87.31 180 GLY A CA 1
ATOM 1419 C C . GLY A 1 180 ? 29.515 -1.493 -30.948 1.00 87.31 180 GLY A C 1
ATOM 1420 O O . GLY A 1 180 ? 30.272 -2.452 -30.825 1.00 87.31 180 GLY A O 1
ATOM 1421 N N . ARG A 1 181 ? 28.551 -1.223 -30.082 1.00 87.38 181 ARG A N 1
ATOM 1422 C CA . ARG A 1 181 ? 28.188 -2.091 -28.966 1.00 87.38 181 ARG A CA 1
ATOM 1423 C C . ARG A 1 181 ? 26.702 -2.412 -29.036 1.00 87.38 181 ARG A C 1
ATOM 1425 O O . ARG A 1 181 ? 25.905 -1.597 -29.491 1.00 87.38 181 ARG A O 1
ATOM 1432 N N . ARG A 1 182 ? 26.336 -3.609 -28.596 1.00 87.94 182 ARG A N 1
ATOM 1433 C CA . ARG A 1 182 ? 24.949 -4.054 -28.502 1.00 87.94 182 ARG A CA 1
ATOM 1434 C C . ARG A 1 182 ? 24.558 -4.199 -27.044 1.00 87.94 182 ARG A C 1
ATOM 1436 O O . ARG A 1 182 ? 25.236 -4.912 -26.311 1.00 87.94 182 ARG A O 1
ATOM 1443 N N . LEU A 1 183 ? 23.477 -3.550 -26.645 1.00 85.44 183 LEU A N 1
ATOM 1444 C CA . LEU A 1 183 ? 22.838 -3.754 -25.355 1.00 85.44 183 LEU A CA 1
ATOM 1445 C C . LEU A 1 183 ? 21.737 -4.796 -25.513 1.00 85.44 183 LEU A C 1
ATOM 1447 O O . LEU A 1 183 ? 20.863 -4.639 -26.362 1.00 85.44 183 LEU A O 1
ATOM 1451 N N . THR A 1 184 ? 21.769 -5.834 -24.685 1.00 88.19 184 THR A N 1
ATOM 1452 C CA . THR A 1 184 ? 20.653 -6.771 -24.520 1.00 88.19 184 THR A CA 1
ATOM 1453 C C . THR A 1 184 ? 20.003 -6.515 -23.172 1.00 88.19 184 THR A C 1
ATOM 1455 O O . THR A 1 184 ? 20.670 -6.602 -22.138 1.00 88.19 184 THR A O 1
ATOM 1458 N N . PHE A 1 185 ? 18.711 -6.209 -23.203 1.00 87.81 185 PHE A N 1
ATOM 1459 C CA . PHE A 1 185 ? 17.869 -6.034 -22.034 1.00 87.81 185 PHE A CA 1
ATOM 1460 C C . PHE A 1 185 ? 16.804 -7.130 -21.983 1.00 87.81 185 PHE A C 1
ATOM 1462 O O . PHE A 1 185 ? 16.120 -7.384 -22.976 1.00 87.81 185 PHE A O 1
ATOM 1469 N N . GLY A 1 186 ? 16.646 -7.746 -20.817 1.00 89.50 186 GLY A N 1
ATOM 1470 C CA . GLY A 1 186 ? 15.543 -8.643 -20.511 1.00 89.50 186 GLY A CA 1
ATOM 1471 C C . GLY A 1 186 ? 15.063 -8.428 -19.082 1.00 89.50 186 GLY A C 1
ATOM 1472 O O . GLY A 1 186 ? 15.890 -8.366 -18.179 1.00 89.50 186 GLY A O 1
ATOM 1473 N N . GLU A 1 187 ? 13.756 -8.325 -18.861 1.00 90.69 187 GLU A N 1
ATOM 1474 C CA . GLU A 1 187 ? 13.186 -8.278 -17.512 1.00 90.69 187 GLU A CA 1
ATOM 1475 C C . GLU A 1 187 ? 11.821 -8.958 -17.451 1.00 90.69 187 GLU A C 1
ATOM 1477 O O . GLU A 1 187 ? 10.986 -8.779 -18.338 1.00 90.69 187 GLU A O 1
ATOM 1482 N N . GLN A 1 188 ? 11.575 -9.703 -16.375 1.00 92.06 188 GLN A N 1
ATOM 1483 C CA . GLN A 1 188 ? 10.246 -10.200 -16.036 1.00 92.06 188 GLN A CA 1
ATOM 1484 C C . GLN A 1 188 ? 9.728 -9.521 -14.767 1.00 92.06 188 GLN A C 1
ATOM 1486 O O . GLN A 1 188 ? 10.350 -9.616 -13.706 1.00 92.06 188 GLN A O 1
ATOM 1491 N N . VAL A 1 189 ? 8.553 -8.898 -14.873 1.00 91.88 189 VAL A N 1
ATOM 1492 C CA . VAL A 1 189 ? 7.852 -8.262 -13.750 1.00 91.88 189 VAL A CA 1
ATOM 1493 C C . VAL A 1 189 ? 6.563 -9.027 -13.473 1.00 91.88 189 VAL A C 1
ATOM 1495 O O . VAL A 1 189 ? 5.757 -9.246 -14.382 1.00 91.88 189 VAL A O 1
ATOM 1498 N N . ASP A 1 190 ? 6.372 -9.425 -12.216 1.00 91.94 190 ASP A N 1
ATOM 1499 C CA . ASP A 1 190 ? 5.227 -10.209 -11.754 1.00 91.94 190 ASP A CA 1
ATOM 1500 C C . ASP A 1 190 ? 4.486 -9.478 -10.624 1.00 91.94 190 ASP A C 1
ATOM 1502 O O . ASP A 1 190 ? 5.023 -9.234 -9.546 1.00 91.94 190 ASP A O 1
ATOM 1506 N N . MET A 1 191 ? 3.219 -9.143 -10.872 1.00 93.06 191 MET A N 1
ATOM 1507 C CA . MET A 1 191 ? 2.332 -8.469 -9.921 1.00 93.06 191 MET A CA 1
ATOM 1508 C C . MET A 1 191 ? 1.484 -9.450 -9.091 1.00 93.06 191 MET A C 1
ATOM 1510 O O . MET A 1 191 ? 0.534 -9.030 -8.420 1.00 93.06 191 MET A O 1
ATOM 1514 N N . SER A 1 192 ? 1.766 -10.754 -9.137 1.00 93.31 192 SER A N 1
ATOM 1515 C CA . SER A 1 192 ? 1.035 -11.785 -8.387 1.00 93.31 192 SER A CA 1
ATOM 1516 C C . SER A 1 192 ? 1.195 -11.621 -6.881 1.00 93.31 192 SER A C 1
ATOM 1518 O O . SER A 1 192 ? 0.208 -11.738 -6.156 1.00 93.31 192 SER A O 1
ATOM 1520 N N . GLU A 1 193 ? 2.393 -11.269 -6.404 1.00 91.88 193 GLU A N 1
ATOM 1521 C CA . GLU A 1 193 ? 2.614 -10.975 -4.982 1.00 91.88 193 GLU A CA 1
ATOM 1522 C C . GLU A 1 193 ? 1.816 -9.737 -4.545 1.00 91.88 193 GLU A C 1
ATOM 1524 O O . GLU A 1 193 ? 1.155 -9.764 -3.509 1.00 91.88 193 GLU A O 1
ATOM 1529 N N . ALA A 1 194 ? 1.777 -8.687 -5.375 1.00 92.44 194 ALA A N 1
ATOM 1530 C CA . ALA A 1 194 ? 0.973 -7.494 -5.108 1.00 92.44 194 ALA A CA 1
ATOM 1531 C C . ALA A 1 194 ? -0.517 -7.835 -4.958 1.00 92.44 194 ALA A C 1
ATOM 1533 O O . ALA A 1 194 ? -1.176 -7.385 -4.020 1.00 92.44 194 ALA A O 1
ATOM 1534 N N . LYS A 1 195 ? -1.045 -8.681 -5.854 1.00 93.69 195 LYS A N 1
ATOM 1535 C CA . LYS A 1 195 ? -2.417 -9.188 -5.749 1.00 93.69 195 LYS A CA 1
ATOM 1536 C C . LYS A 1 195 ? -2.624 -10.016 -4.479 1.00 93.69 195 LYS A C 1
ATOM 1538 O O . LYS A 1 195 ? -3.637 -9.833 -3.811 1.00 93.69 195 LYS A O 1
ATOM 1543 N N . ALA A 1 196 ? -1.685 -10.897 -4.140 1.00 94.12 196 ALA A N 1
ATOM 1544 C CA . ALA A 1 196 ? -1.781 -11.732 -2.949 1.00 94.12 196 ALA A CA 1
ATOM 1545 C C . ALA A 1 196 ? -1.805 -10.898 -1.658 1.00 94.12 196 ALA A C 1
ATOM 1547 O O . ALA A 1 196 ? -2.601 -11.193 -0.772 1.00 94.12 196 ALA A O 1
ATOM 1548 N N . LEU A 1 197 ? -0.994 -9.838 -1.567 1.00 93.94 197 LEU A N 1
ATOM 1549 C CA . LEU A 1 197 ? -0.997 -8.915 -0.426 1.00 93.94 197 LEU A CA 1
ATOM 1550 C C . LEU A 1 197 ? -2.334 -8.172 -0.296 1.00 93.94 197 LEU A C 1
ATOM 1552 O O . LEU A 1 197 ? -2.880 -8.091 0.801 1.00 93.94 197 LEU A O 1
ATOM 1556 N N . LEU A 1 198 ? -2.888 -7.681 -1.409 1.00 92.25 198 LEU A N 1
ATOM 1557 C CA . LEU A 1 198 ? -4.208 -7.037 -1.430 1.00 92.25 198 LEU A CA 1
ATOM 1558 C C . LEU A 1 198 ? -5.317 -7.996 -0.965 1.00 92.25 198 LEU A C 1
ATOM 1560 O O . LEU A 1 198 ? -6.127 -7.640 -0.110 1.00 92.25 198 LEU A O 1
ATOM 1564 N N . ASP A 1 199 ? -5.336 -9.222 -1.497 1.00 92.31 199 ASP A N 1
ATOM 1565 C CA . ASP A 1 199 ? -6.333 -10.234 -1.131 1.00 92.31 199 ASP A CA 1
ATOM 1566 C C . ASP A 1 199 ? -6.183 -10.680 0.338 1.00 92.31 199 ASP A C 1
ATOM 1568 O O . ASP A 1 199 ? -7.181 -10.951 1.011 1.00 92.31 199 ASP A O 1
ATOM 1572 N N . LEU A 1 200 ? -4.947 -10.754 0.848 1.00 92.94 200 LEU A N 1
ATOM 1573 C CA . LEU A 1 200 ? -4.648 -11.126 2.232 1.00 92.94 200 LEU A CA 1
ATOM 1574 C C . LEU A 1 200 ? -5.190 -10.092 3.227 1.00 92.94 200 LEU A C 1
ATOM 1576 O O . LEU A 1 200 ? -5.835 -10.482 4.200 1.00 92.94 200 LEU A O 1
ATOM 1580 N N . GLU A 1 201 ? -4.958 -8.802 2.980 1.00 92.19 201 GLU A N 1
ATOM 1581 C CA . GLU A 1 201 ? -5.432 -7.709 3.844 1.00 92.19 201 GLU A CA 1
ATOM 1582 C C . GLU A 1 201 ? -6.970 -7.606 3.811 1.00 92.19 201 GLU A C 1
ATOM 1584 O O . GLU A 1 201 ? -7.615 -7.528 4.862 1.00 92.19 201 GLU A O 1
ATOM 1589 N N . GLU A 1 202 ? -7.594 -7.729 2.630 1.00 91.38 202 GLU A N 1
ATOM 1590 C CA . GLU A 1 202 ? -9.061 -7.774 2.512 1.00 91.38 202 GLU A CA 1
ATOM 1591 C C . GLU A 1 202 ? -9.648 -8.967 3.293 1.00 91.38 202 GLU A C 1
ATOM 1593 O O . GLU A 1 202 ? -10.629 -8.826 4.037 1.00 91.38 202 GLU A O 1
ATOM 1598 N N . ALA A 1 203 ? -9.035 -10.150 3.172 1.00 92.44 203 ALA A N 1
ATOM 1599 C CA . ALA A 1 203 ? -9.462 -11.346 3.892 1.00 92.44 203 ALA A CA 1
ATOM 1600 C C . ALA A 1 203 ? -9.267 -11.222 5.413 1.00 92.44 203 ALA A C 1
ATOM 1602 O O . ALA A 1 203 ? -10.117 -11.701 6.172 1.00 92.44 203 ALA A O 1
ATOM 1603 N N . ALA A 1 204 ? -8.185 -10.580 5.864 1.00 93.62 204 ALA A N 1
ATOM 1604 C CA . ALA A 1 204 ? -7.921 -10.324 7.277 1.00 93.62 204 ALA A CA 1
ATOM 1605 C C . ALA A 1 204 ? -8.992 -9.410 7.885 1.00 93.62 204 ALA A C 1
ATOM 1607 O O . ALA A 1 204 ? -9.552 -9.740 8.932 1.00 93.62 204 ALA A O 1
ATOM 1608 N N . ILE A 1 205 ? -9.360 -8.332 7.190 1.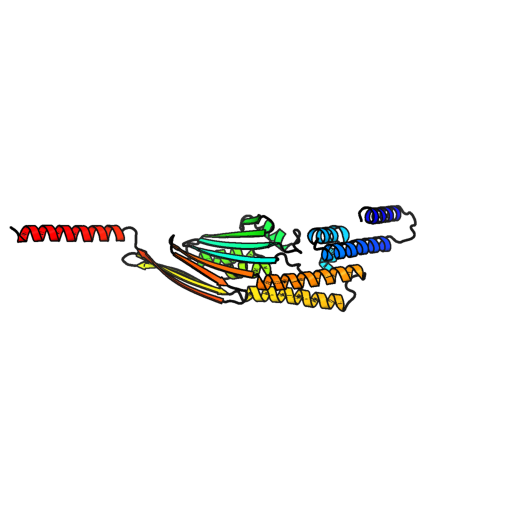00 94.06 205 ILE A N 1
ATOM 1609 C CA . ILE A 1 205 ? -10.426 -7.422 7.630 1.00 94.06 205 ILE A CA 1
ATOM 1610 C C . ILE A 1 205 ? -11.766 -8.142 7.684 1.00 94.06 205 ILE A C 1
ATOM 1612 O O . ILE A 1 205 ? -12.469 -8.046 8.686 1.00 94.06 205 ILE A O 1
ATOM 1616 N N . LYS A 1 206 ? -12.110 -8.915 6.649 1.00 93.94 206 LYS A N 1
ATOM 1617 C CA . LYS A 1 206 ? -13.366 -9.676 6.623 1.00 93.94 206 LYS A CA 1
ATOM 1618 C C . LYS A 1 206 ? -13.447 -10.690 7.766 1.00 93.94 206 LYS A C 1
ATOM 1620 O O . LYS A 1 206 ? -14.503 -10.851 8.375 1.00 93.94 206 LYS A O 1
ATOM 1625 N N . ARG A 1 207 ? -12.342 -11.382 8.062 1.00 94.44 207 ARG A N 1
ATOM 1626 C CA . ARG A 1 207 ? -12.262 -12.296 9.208 1.00 94.44 207 ARG A CA 1
ATOM 1627 C C . ARG A 1 207 ? -12.477 -11.533 10.510 1.00 94.44 207 ARG A C 1
ATOM 1629 O O . ARG A 1 207 ? -13.301 -11.949 11.320 1.00 94.44 207 ARG A O 1
ATOM 1636 N N . ARG A 1 208 ? -11.787 -10.403 10.677 1.00 95.12 208 ARG A N 1
ATOM 1637 C CA . ARG A 1 208 ? -11.869 -9.599 11.894 1.00 95.12 208 ARG A CA 1
ATOM 1638 C C . ARG A 1 208 ? -13.253 -8.991 12.108 1.00 95.12 208 ARG A C 1
ATOM 1640 O O . ARG A 1 208 ? -13.749 -9.001 13.227 1.00 95.12 208 ARG A O 1
ATOM 1647 N N . GLU A 1 209 ? -13.907 -8.536 11.043 1.00 94.94 209 GLU A N 1
ATOM 1648 C CA . GLU A 1 209 ? -15.307 -8.098 11.058 1.00 94.94 209 GLU A CA 1
ATOM 1649 C C . GLU A 1 209 ? -16.222 -9.208 11.600 1.00 94.94 209 GLU A C 1
ATOM 1651 O O . GLU A 1 209 ? -17.005 -8.962 12.515 1.00 94.94 209 GLU A O 1
ATOM 1656 N N . GLY A 1 210 ? -16.075 -10.444 11.107 1.00 94.19 210 GLY A N 1
ATOM 1657 C CA . GLY A 1 210 ? -16.849 -11.595 11.583 1.00 94.19 210 GLY A CA 1
ATOM 1658 C C . GLY A 1 210 ? -16.580 -11.960 13.048 1.00 94.19 210 GLY A C 1
ATOM 1659 O O . GLY A 1 210 ? -17.516 -12.270 13.783 1.00 94.19 210 GLY A O 1
ATOM 1660 N N . GLU A 1 211 ? -15.325 -11.881 13.498 1.00 94.88 211 GLU A N 1
ATOM 1661 C CA . GLU A 1 211 ? -14.953 -12.098 14.905 1.00 94.88 211 GLU A CA 1
ATOM 1662 C C . GLU A 1 211 ? -15.601 -11.061 15.829 1.00 94.88 211 GLU A C 1
ATOM 1664 O O . GLU A 1 211 ? -16.169 -11.427 16.858 1.00 94.88 211 GLU A O 1
ATOM 1669 N N . ILE A 1 212 ? -15.562 -9.782 15.440 1.00 94.69 212 ILE A N 1
ATOM 1670 C CA . ILE A 1 212 ? -16.182 -8.689 16.198 1.00 94.69 212 ILE A CA 1
ATOM 1671 C C . ILE A 1 212 ? -17.711 -8.82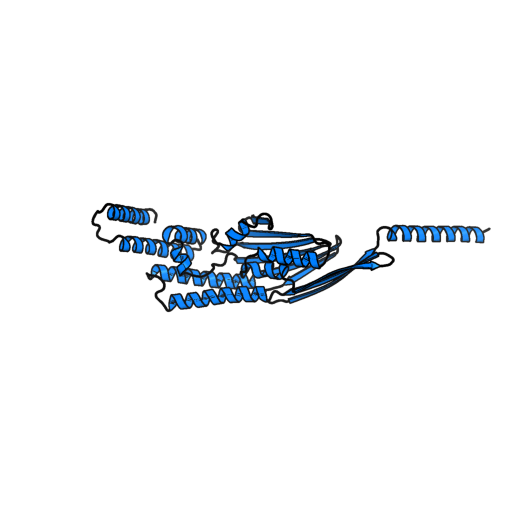3 16.189 1.00 94.69 212 ILE A C 1
ATOM 1673 O O . ILE A 1 212 ? -18.343 -8.505 17.187 1.00 94.69 212 ILE A O 1
ATOM 1677 N N . GLN A 1 213 ? -18.336 -9.303 15.110 1.00 92.31 213 GLN A N 1
ATOM 1678 C CA . GLN A 1 213 ? -19.789 -9.537 15.082 1.00 92.31 213 GLN A CA 1
ATOM 1679 C C . GLN A 1 213 ? -20.216 -10.718 15.963 1.00 92.31 213 GLN A C 1
ATOM 1681 O O . GLN A 1 213 ? -21.275 -10.668 16.582 1.00 92.31 213 GLN A O 1
ATOM 1686 N N . GLY A 1 214 ? -19.419 -11.789 15.995 1.00 87.69 214 GLY A N 1
ATOM 1687 C CA . GLY A 1 214 ? -19.760 -13.032 16.691 1.00 87.69 214 GLY A CA 1
ATOM 1688 C C . GLY A 1 214 ? -19.359 -13.090 18.167 1.00 87.69 214 GLY A C 1
ATOM 1689 O O . GLY A 1 214 ? -19.718 -14.057 18.834 1.00 87.69 214 GLY A O 1
ATOM 1690 N N . SER A 1 215 ? -18.597 -12.112 18.669 1.00 85.00 215 SER A N 1
ATOM 1691 C CA . SER A 1 215 ? -18.023 -12.122 20.024 1.00 85.00 215 SER A CA 1
ATOM 1692 C C . SER A 1 215 ? -18.046 -10.737 20.680 1.00 85.00 215 SER A C 1
ATOM 1694 O O . SER A 1 215 ? -17.902 -9.720 20.007 1.00 85.00 215 SER A O 1
ATOM 1696 N N . GLU A 1 216 ? -18.127 -10.688 22.011 1.00 83.69 216 GLU A N 1
ATOM 1697 C CA . GLU A 1 216 ? -17.978 -9.455 22.805 1.00 83.69 216 GLU A CA 1
ATOM 1698 C C . GLU A 1 216 ? -16.490 -9.085 22.973 1.00 83.69 216 GLU A C 1
ATOM 1700 O O . GLU A 1 216 ? -15.909 -9.190 24.050 1.00 83.69 216 GLU A O 1
ATOM 1705 N N . ILE A 1 217 ? -15.831 -8.703 21.872 1.00 89.06 217 ILE A N 1
ATOM 1706 C CA . ILE A 1 217 ? -14.416 -8.273 21.884 1.00 89.06 217 ILE A CA 1
ATOM 1707 C C . ILE A 1 217 ? -14.265 -6.904 22.559 1.00 89.06 217 ILE A C 1
ATOM 1709 O O . ILE A 1 217 ? -13.274 -6.639 23.241 1.00 89.06 217 ILE A O 1
ATOM 1713 N N . PHE A 1 218 ? -15.249 -6.029 22.356 1.00 92.50 218 PHE A N 1
ATOM 1714 C CA . PHE A 1 218 ? -15.293 -4.699 22.947 1.00 92.50 218 PHE A CA 1
ATOM 1715 C C . PHE A 1 218 ? -16.213 -4.692 24.166 1.00 92.50 218 PHE A C 1
ATOM 1717 O O . PHE A 1 218 ? -17.211 -5.401 24.214 1.00 92.50 218 PHE A O 1
ATOM 1724 N N . GLN A 1 219 ? -15.873 -3.861 25.152 1.00 88.31 219 GLN A N 1
ATOM 1725 C CA . GLN A 1 219 ? -16.555 -3.828 26.453 1.00 88.31 219 GLN A CA 1
ATOM 1726 C C . GLN A 1 219 ? -17.994 -3.299 26.381 1.00 88.31 219 GLN A C 1
ATOM 1728 O O . GLN A 1 219 ? -18.767 -3.501 27.315 1.00 88.31 219 GLN A O 1
ATOM 1733 N N . THR A 1 220 ? -18.333 -2.568 25.319 1.00 91.44 220 THR A N 1
ATOM 1734 C CA . THR A 1 220 ? -19.612 -1.877 25.168 1.00 91.44 220 THR A CA 1
ATOM 1735 C C . THR A 1 220 ? -20.081 -1.911 23.716 1.00 91.44 220 THR A C 1
ATOM 1737 O O . THR A 1 220 ? -19.279 -1.963 22.778 1.00 91.44 220 THR A O 1
ATOM 1740 N N . GLU A 1 221 ? -21.400 -1.832 23.525 1.00 93.12 221 GLU A N 1
ATOM 1741 C CA . GLU A 1 221 ? -22.020 -1.801 22.198 1.00 93.12 221 GLU A CA 1
ATOM 1742 C C . GLU A 1 221 ? -21.514 -0.630 21.324 1.00 93.12 221 GLU A C 1
ATOM 1744 O O . GLU A 1 221 ? -21.197 -0.876 20.158 1.00 93.12 221 GLU A O 1
ATOM 1749 N N . PRO A 1 222 ? -21.359 0.621 21.821 1.00 95.00 222 PRO A N 1
ATOM 1750 C CA . PRO A 1 222 ? -20.847 1.720 21.000 1.00 95.00 222 PRO A CA 1
ATOM 1751 C C . PRO A 1 222 ? -19.440 1.483 20.447 1.00 95.00 222 PRO A C 1
ATOM 1753 O O . PRO A 1 222 ? -19.187 1.757 19.275 1.00 95.00 222 PRO A O 1
ATOM 1756 N N . LEU A 1 223 ? -18.532 0.936 21.263 1.00 95.25 223 LEU A N 1
ATOM 1757 C CA . LEU A 1 223 ? -17.173 0.610 20.826 1.00 95.25 223 LEU A CA 1
ATOM 1758 C C . LEU A 1 223 ? -17.183 -0.490 19.762 1.00 95.25 223 LEU A C 1
ATOM 1760 O O . LEU A 1 223 ? -16.466 -0.395 18.764 1.00 95.25 223 LEU A O 1
ATOM 1764 N N . GLN A 1 224 ? -18.030 -1.504 19.947 1.00 95.38 224 GLN A N 1
ATOM 1765 C CA . GLN A 1 224 ? -18.192 -2.587 18.984 1.00 95.38 224 GLN A CA 1
ATOM 1766 C C . GLN A 1 224 ? -18.760 -2.081 17.652 1.00 95.38 224 GLN A C 1
ATOM 1768 O O . GLN A 1 224 ? -18.232 -2.426 16.595 1.00 95.38 224 GLN A O 1
ATOM 1773 N N . ARG A 1 225 ? -19.784 -1.216 17.680 1.00 95.12 225 ARG A N 1
ATOM 1774 C CA . ARG A 1 225 ? -20.349 -0.598 16.469 1.00 95.12 225 ARG A CA 1
ATOM 1775 C C . ARG A 1 225 ? -19.329 0.248 15.720 1.00 95.12 225 ARG A C 1
ATOM 1777 O O . ARG A 1 225 ? -19.192 0.086 14.508 1.00 95.12 225 ARG A O 1
ATOM 1784 N N . LEU A 1 226 ? -18.569 1.086 16.426 1.00 96.38 226 LEU A N 1
ATOM 1785 C CA . LEU A 1 226 ? -17.497 1.872 15.817 1.00 96.38 226 LEU A CA 1
ATOM 1786 C C . LEU A 1 226 ? -16.471 0.966 15.116 1.00 96.38 226 LEU A C 1
ATOM 1788 O O . LEU A 1 226 ? -16.117 1.216 13.964 1.00 96.38 226 LEU A O 1
ATOM 1792 N N . ALA A 1 227 ? -16.020 -0.097 15.787 1.00 95.75 227 ALA A N 1
ATOM 1793 C CA . ALA A 1 227 ? -15.061 -1.043 15.223 1.00 95.75 227 ALA A CA 1
ATOM 1794 C C . ALA A 1 227 ? -15.596 -1.723 13.952 1.00 95.75 227 ALA A C 1
ATOM 1796 O O . ALA A 1 227 ? -14.896 -1.786 12.941 1.00 95.75 227 ALA A O 1
ATOM 1797 N N . LEU A 1 228 ? -16.858 -2.164 13.962 1.00 95.56 228 LEU A N 1
ATOM 1798 C CA . LEU A 1 228 ? -17.514 -2.738 12.784 1.00 95.56 228 LEU A CA 1
ATOM 1799 C C . LEU A 1 228 ? -17.651 -1.727 11.640 1.00 95.56 228 LEU A C 1
ATOM 1801 O O . LEU A 1 228 ? -17.429 -2.076 10.479 1.00 95.56 228 LEU A O 1
ATOM 1805 N N . THR A 1 229 ? -17.964 -0.470 11.953 1.00 95.75 229 THR A N 1
ATOM 1806 C CA . THR A 1 229 ? -18.023 0.609 10.963 1.00 95.75 229 THR A CA 1
ATOM 1807 C C . THR A 1 229 ? -16.659 0.841 10.312 1.00 95.75 229 THR A C 1
ATOM 1809 O O . THR A 1 229 ? -16.586 0.917 9.085 1.00 95.75 229 THR A O 1
ATOM 1812 N N . LEU A 1 230 ? -15.573 0.865 11.091 1.00 95.50 230 LEU A N 1
ATOM 1813 C CA . LEU A 1 230 ? -14.210 0.968 10.559 1.00 95.50 230 LEU A CA 1
ATOM 1814 C C . LEU A 1 230 ? -13.842 -0.232 9.679 1.00 95.50 230 LEU A C 1
ATOM 1816 O O . LEU A 1 230 ? -13.332 -0.023 8.581 1.00 95.50 230 LEU A O 1
ATOM 1820 N N . CYS A 1 231 ? -14.147 -1.465 10.102 1.00 95.31 231 CYS A N 1
ATOM 1821 C CA . CYS A 1 231 ? -13.918 -2.666 9.288 1.00 95.31 231 CYS A CA 1
ATOM 1822 C C . CYS A 1 231 ? -14.639 -2.585 7.937 1.00 95.31 231 CYS A C 1
ATOM 1824 O O . CYS A 1 231 ? -14.052 -2.890 6.898 1.00 95.31 231 CYS A O 1
ATOM 1826 N N . ARG A 1 232 ? -15.899 -2.138 7.935 1.00 94.00 232 ARG A N 1
ATOM 1827 C CA . ARG A 1 232 ? -16.697 -1.995 6.713 1.00 94.00 232 ARG A CA 1
ATOM 1828 C C . ARG A 1 232 ? -16.095 -0.966 5.758 1.00 94.00 232 ARG A C 1
ATOM 1830 O O . ARG A 1 232 ? -15.909 -1.283 4.587 1.00 94.00 232 ARG A O 1
ATOM 1837 N N . ILE A 1 233 ? -15.758 0.226 6.256 1.00 94.19 233 ILE A N 1
ATOM 1838 C CA . ILE A 1 233 ? -15.132 1.280 5.440 1.00 94.19 233 ILE A CA 1
ATOM 1839 C C . ILE A 1 233 ? -13.775 0.793 4.919 1.00 94.19 233 ILE A C 1
ATOM 1841 O O . ILE A 1 233 ? -13.494 0.918 3.731 1.00 94.19 233 ILE A O 1
ATOM 1845 N N . ALA A 1 234 ? -12.958 0.169 5.771 1.00 93.50 234 ALA A N 1
ATOM 1846 C CA . ALA A 1 234 ? -11.664 -0.374 5.375 1.00 93.50 234 ALA A CA 1
ATOM 1847 C C . ALA A 1 234 ? -11.809 -1.411 4.254 1.00 93.50 234 ALA A C 1
ATOM 1849 O O . ALA A 1 234 ? -11.097 -1.337 3.258 1.00 93.50 234 ALA A O 1
ATOM 1850 N N . ARG A 1 235 ? -12.766 -2.338 4.362 1.00 92.12 235 ARG A N 1
ATOM 1851 C CA . ARG A 1 235 ? -13.041 -3.337 3.320 1.00 92.12 235 ARG A CA 1
ATOM 1852 C C . ARG A 1 235 ? -13.437 -2.695 1.988 1.00 92.12 235 ARG A C 1
ATOM 1854 O O . ARG A 1 235 ? -12.969 -3.130 0.937 1.00 92.12 235 ARG A O 1
ATOM 1861 N N . GLU A 1 236 ? -14.284 -1.669 2.022 1.00 91.25 236 GLU A N 1
ATOM 1862 C CA . GLU A 1 236 ? -14.672 -0.919 0.823 1.00 91.25 236 GLU A CA 1
ATOM 1863 C C . GLU A 1 236 ? -13.464 -0.224 0.175 1.00 91.25 236 GLU A C 1
ATOM 1865 O O . GLU A 1 236 ? -13.275 -0.322 -1.039 1.00 91.25 236 GLU A O 1
ATOM 1870 N N . GLU A 1 237 ? -12.613 0.419 0.976 1.00 92.25 237 GLU A N 1
ATOM 1871 C CA . GLU A 1 237 ? -11.409 1.099 0.491 1.00 92.25 237 GLU A CA 1
ATOM 1872 C C . GLU A 1 237 ? -10.365 0.121 -0.067 1.00 92.25 237 GLU A C 1
ATOM 1874 O O . GLU A 1 237 ? -9.818 0.371 -1.138 1.00 92.25 237 GLU A O 1
ATOM 1879 N N . TRP A 1 238 ? -10.148 -1.035 0.567 1.00 90.38 238 TRP A N 1
ATOM 1880 C CA . TRP A 1 238 ? -9.264 -2.078 0.033 1.00 90.38 238 TRP A CA 1
ATOM 1881 C C . TRP A 1 238 ? -9.753 -2.634 -1.305 1.00 90.38 238 TRP A C 1
ATOM 1883 O O . TRP A 1 238 ? -8.957 -2.818 -2.230 1.00 90.38 238 TRP A O 1
ATOM 1893 N N . SER A 1 239 ? -11.066 -2.839 -1.454 1.00 87.38 239 SER A N 1
ATOM 1894 C CA . SER A 1 239 ? -11.633 -3.249 -2.741 1.00 87.38 239 SER A CA 1
ATOM 1895 C C . SER A 1 239 ? -11.392 -2.194 -3.822 1.00 87.38 239 SER A C 1
ATOM 1897 O O . SER A 1 239 ? -11.044 -2.554 -4.945 1.00 87.38 239 SER A O 1
ATOM 1899 N N . ARG A 1 240 ? -11.550 -0.900 -3.506 1.00 89.81 240 ARG A N 1
ATOM 1900 C CA . ARG A 1 240 ? -11.262 0.198 -4.450 1.00 89.81 240 ARG A CA 1
ATOM 1901 C C . ARG A 1 240 ? -9.782 0.264 -4.799 1.00 89.81 240 ARG A C 1
ATOM 1903 O O . ARG A 1 240 ? -9.432 0.455 -5.961 1.00 89.81 240 ARG A O 1
ATOM 1910 N N . LEU A 1 241 ? -8.915 0.096 -3.807 1.00 91.44 241 LEU A N 1
ATOM 1911 C CA . LEU A 1 241 ? -7.475 0.107 -4.002 1.00 91.44 241 LEU A CA 1
ATOM 1912 C C . LEU A 1 241 ? -7.035 -1.003 -4.958 1.00 91.44 241 LEU A C 1
ATOM 1914 O O . LEU A 1 241 ? -6.208 -0.742 -5.827 1.00 91.44 241 LEU A O 1
ATOM 1918 N N . ARG A 1 242 ? -7.599 -2.213 -4.849 1.00 87.19 242 ARG A N 1
ATOM 1919 C CA . ARG A 1 242 ? -7.300 -3.319 -5.774 1.00 87.19 242 ARG A CA 1
ATOM 1920 C C . ARG A 1 242 ? -7.534 -2.924 -7.233 1.00 87.19 242 ARG A C 1
ATOM 1922 O O . ARG A 1 242 ? -6.710 -3.245 -8.087 1.00 87.19 242 ARG A O 1
ATOM 1929 N N . ASP A 1 243 ? -8.615 -2.200 -7.507 1.00 87.19 243 ASP A N 1
ATOM 1930 C CA . ASP A 1 243 ? -8.971 -1.767 -8.862 1.00 87.19 243 ASP A CA 1
ATOM 1931 C C . ASP A 1 243 ? -8.139 -0.565 -9.343 1.00 87.19 243 ASP A C 1
ATOM 1933 O O . ASP A 1 243 ? -7.939 -0.390 -10.548 1.00 87.19 243 ASP A O 1
ATOM 1937 N N . ASN A 1 244 ? -7.619 0.228 -8.401 1.00 91.75 244 ASN A N 1
ATOM 1938 C CA . ASN A 1 244 ? -6.845 1.449 -8.638 1.00 91.75 244 ASN A CA 1
ATOM 1939 C C . ASN A 1 244 ? -5.339 1.292 -8.375 1.00 91.75 244 ASN A C 1
ATOM 1941 O O . ASN A 1 244 ? -4.626 2.294 -8.292 1.00 91.75 244 ASN A O 1
ATOM 1945 N N . THR A 1 245 ? -4.857 0.060 -8.207 1.00 92.88 245 THR A N 1
ATOM 1946 C CA . THR A 1 245 ? -3.430 -0.239 -8.094 1.00 92.88 245 THR A CA 1
ATOM 1947 C C . THR A 1 245 ? -2.866 -0.528 -9.473 1.00 92.88 245 THR A C 1
ATOM 1949 O O . THR A 1 245 ? -3.411 -1.351 -10.207 1.00 92.88 245 THR A O 1
ATOM 1952 N N . THR A 1 246 ? -1.773 0.132 -9.845 1.00 94.56 246 THR A N 1
ATOM 1953 C CA . THR A 1 246 ? -1.141 -0.068 -11.157 1.00 94.56 246 THR A CA 1
ATOM 1954 C C . THR A 1 246 ? 0.374 0.009 -11.085 1.00 94.56 246 THR A C 1
ATOM 1956 O O . THR A 1 246 ? 0.915 0.804 -10.318 1.00 94.56 246 THR A O 1
ATOM 1959 N N . LEU A 1 247 ? 1.046 -0.744 -11.949 1.00 94.25 247 LEU A N 1
ATOM 1960 C CA . LEU A 1 247 ? 2.460 -0.561 -12.257 1.00 94.25 247 LEU A CA 1
ATOM 1961 C C . LEU A 1 247 ? 2.579 -0.075 -13.701 1.00 94.25 247 LEU A C 1
ATOM 1963 O O . LEU A 1 247 ? 2.066 -0.710 -14.620 1.00 94.25 247 LEU A O 1
ATOM 1967 N N . GLU A 1 248 ? 3.239 1.059 -13.891 1.00 94.44 248 GLU A N 1
ATOM 1968 C CA . GLU A 1 248 ? 3.679 1.537 -15.195 1.00 94.44 248 GLU A CA 1
ATOM 1969 C C . GLU A 1 248 ? 5.174 1.269 -15.318 1.00 94.44 248 GLU A C 1
ATOM 1971 O O . GLU A 1 248 ? 5.957 1.682 -14.466 1.00 94.44 248 GLU A O 1
ATOM 1976 N N . TYR A 1 249 ? 5.556 0.547 -16.361 1.00 91.38 249 TYR A N 1
ATOM 1977 C CA . TYR A 1 249 ? 6.946 0.257 -16.662 1.00 91.38 249 TYR A CA 1
ATOM 1978 C C . TYR A 1 249 ? 7.336 1.023 -17.912 1.00 91.38 249 TYR A C 1
ATOM 1980 O O . TYR A 1 249 ? 6.653 0.925 -18.928 1.00 91.38 249 TYR A O 1
ATOM 1988 N N . GLU A 1 250 ? 8.450 1.731 -17.857 1.00 91.50 250 GLU A N 1
ATOM 1989 C CA . GLU A 1 250 ? 9.003 2.503 -18.948 1.00 91.50 250 GLU A CA 1
ATOM 1990 C C . GLU A 1 250 ? 10.450 2.083 -19.207 1.00 91.50 250 GLU A C 1
ATOM 1992 O O . GLU A 1 250 ? 11.293 2.126 -18.317 1.00 91.50 250 GLU A O 1
ATOM 1997 N N . LEU A 1 251 ? 10.748 1.703 -20.447 1.00 87.31 251 LEU A N 1
ATOM 1998 C CA . LEU A 1 251 ? 12.108 1.457 -20.911 1.00 87.31 251 LEU A CA 1
ATOM 1999 C C . LEU A 1 251 ? 12.546 2.614 -21.809 1.00 87.31 251 LEU A C 1
ATOM 2001 O O . LEU A 1 251 ? 11.920 2.875 -22.843 1.00 87.31 251 LEU A O 1
ATOM 2005 N N . VAL A 1 252 ? 13.635 3.272 -21.424 1.00 86.69 252 VAL A N 1
ATOM 2006 C CA . VAL A 1 252 ? 14.264 4.376 -22.151 1.00 86.69 252 VAL A CA 1
ATOM 2007 C C . VAL A 1 252 ? 15.660 3.929 -22.548 1.00 86.69 252 VAL A C 1
ATOM 2009 O O . VAL A 1 252 ? 16.530 3.787 -21.702 1.00 86.69 252 VAL A O 1
ATOM 2012 N N . LEU A 1 253 ? 15.882 3.682 -23.836 1.00 72.56 253 LEU A N 1
ATOM 2013 C CA . LEU A 1 253 ? 17.173 3.178 -24.327 1.00 72.56 253 LEU A CA 1
ATOM 2014 C C . LEU A 1 253 ? 18.056 4.302 -24.892 1.00 72.56 253 LEU A C 1
ATOM 2016 O O . LEU A 1 253 ? 19.267 4.285 -24.707 1.00 72.56 253 LEU A O 1
ATOM 2020 N N . GLU A 1 254 ? 17.437 5.298 -25.528 1.00 70.38 254 GLU A N 1
ATOM 2021 C CA . GLU A 1 254 ? 18.049 6.531 -26.040 1.00 70.38 254 GLU A CA 1
ATOM 2022 C C . GLU A 1 254 ? 17.033 7.681 -25.916 1.00 70.38 254 GLU A C 1
ATOM 2024 O O . GLU A 1 254 ? 15.849 7.431 -25.679 1.00 70.38 254 GLU A O 1
ATOM 2029 N N . SER A 1 255 ? 17.463 8.936 -26.113 1.00 59.97 255 SER A N 1
ATOM 2030 C CA . SER A 1 255 ? 16.665 10.157 -25.876 1.00 59.97 255 SER A CA 1
ATOM 2031 C C . SER A 1 255 ? 15.311 10.234 -26.602 1.00 59.97 255 SER A C 1
ATOM 2033 O O . SER A 1 255 ? 14.496 11.083 -26.254 1.00 59.97 255 SER A O 1
ATOM 2035 N N . GLU A 1 256 ? 15.044 9.361 -27.578 1.00 59.69 256 GLU A N 1
ATOM 2036 C CA . GLU A 1 256 ? 13.783 9.321 -28.335 1.00 59.69 256 GLU A CA 1
ATOM 2037 C C . GLU A 1 256 ? 13.097 7.940 -28.359 1.00 59.69 256 GLU A C 1
ATOM 2039 O O . GLU A 1 256 ? 11.969 7.823 -28.841 1.00 59.69 256 GLU A O 1
ATOM 2044 N N . VAL A 1 257 ? 13.724 6.884 -27.821 1.00 68.75 257 VAL A N 1
ATOM 2045 C CA . VAL A 1 257 ? 13.146 5.528 -27.816 1.00 68.75 257 VAL A CA 1
ATOM 2046 C C . VAL A 1 257 ? 12.592 5.215 -26.431 1.00 68.75 257 VAL A C 1
ATOM 2048 O O . VAL A 1 257 ? 13.309 4.728 -25.556 1.00 68.75 257 VAL A O 1
ATOM 2051 N N . ARG A 1 258 ? 11.292 5.483 -26.262 1.00 82.44 258 ARG A N 1
ATOM 2052 C CA . ARG A 1 258 ? 10.507 5.177 -25.060 1.00 82.44 258 ARG A CA 1
ATOM 2053 C C . ARG A 1 258 ? 9.472 4.100 -25.368 1.00 82.44 258 ARG A C 1
ATOM 2055 O O . ARG A 1 258 ? 8.714 4.214 -26.331 1.00 82.44 258 ARG A O 1
ATOM 2062 N N . GLN A 1 259 ? 9.410 3.074 -24.529 1.00 84.25 259 GLN A N 1
ATOM 2063 C CA . GLN A 1 259 ? 8.339 2.079 -24.556 1.00 84.25 259 GLN A CA 1
ATOM 2064 C C . GLN A 1 259 ? 7.738 1.948 -23.171 1.00 84.25 259 GLN A C 1
ATOM 2066 O O . GLN A 1 259 ? 8.481 1.902 -22.195 1.00 84.25 259 GLN A O 1
ATOM 2071 N N . SER A 1 260 ? 6.409 1.898 -23.099 1.00 87.81 260 SER A N 1
ATOM 2072 C CA . SER A 1 260 ? 5.696 1.783 -21.836 1.00 87.81 260 SER A CA 1
ATOM 2073 C C . SER A 1 260 ? 4.714 0.620 -21.821 1.00 87.81 260 SER A C 1
ATOM 2075 O O . SER A 1 260 ? 4.086 0.281 -22.828 1.00 87.81 260 SER A O 1
ATOM 2077 N N . TRP A 1 261 ? 4.582 0.015 -20.647 1.00 90.25 261 TRP A N 1
ATOM 2078 C CA . TRP A 1 261 ? 3.649 -1.061 -20.350 1.00 90.25 261 TRP A CA 1
ATOM 2079 C C . TRP A 1 261 ? 2.895 -0.742 -19.069 1.00 90.25 261 TRP A C 1
ATOM 2081 O O . TRP A 1 261 ? 3.425 -0.109 -18.159 1.00 90.25 261 TRP A O 1
ATOM 2091 N N . PHE A 1 262 ? 1.658 -1.220 -18.993 1.00 91.44 262 PHE A N 1
ATOM 2092 C CA . PHE A 1 262 ? 0.794 -1.034 -17.836 1.00 91.44 262 PHE A CA 1
ATOM 2093 C C . PHE A 1 262 ? 0.350 -2.391 -17.313 1.00 91.44 262 PHE A C 1
ATOM 2095 O O . PHE A 1 262 ? -0.219 -3.194 -18.056 1.00 91.44 262 PHE A O 1
ATOM 2102 N N . LEU A 1 263 ? 0.580 -2.628 -16.026 1.00 91.94 263 LEU A N 1
ATOM 2103 C CA . LEU A 1 263 ? 0.164 -3.831 -15.328 1.00 91.94 263 LEU A CA 1
ATOM 2104 C C . LEU A 1 263 ? -0.847 -3.507 -14.241 1.00 91.94 263 LEU A C 1
ATOM 2106 O O . LEU A 1 263 ? -0.702 -2.562 -13.464 1.00 91.94 263 LEU A O 1
ATOM 2110 N N . LYS A 1 264 ? -1.852 -4.374 -14.165 1.00 92.19 264 LYS A N 1
ATOM 2111 C CA . LYS A 1 264 ? -2.749 -4.486 -13.018 1.00 92.19 264 LYS A CA 1
ATOM 2112 C C . LYS A 1 264 ? -2.248 -5.584 -12.066 1.00 92.19 264 LYS A C 1
ATOM 2114 O O . LYS A 1 264 ? -1.476 -6.446 -12.498 1.00 92.19 264 LYS A O 1
ATOM 2119 N N . PRO A 1 265 ? -2.693 -5.593 -10.797 1.00 89.00 265 PRO A N 1
ATOM 2120 C CA . PRO A 1 265 ? -2.388 -6.658 -9.850 1.00 89.00 265 PRO A CA 1
ATOM 2121 C C . PRO A 1 265 ? -2.678 -8.048 -10.431 1.00 89.00 265 PRO A C 1
ATOM 2123 O O . PRO A 1 265 ? -3.733 -8.270 -11.025 1.00 89.00 265 PRO A O 1
ATOM 2126 N N . GLY A 1 266 ? -1.739 -8.982 -10.261 1.00 88.62 266 GLY A N 1
ATOM 2127 C CA . GLY A 1 266 ? -1.804 -10.343 -10.810 1.00 88.62 266 GLY A CA 1
ATOM 2128 C C . GLY A 1 266 ? -1.371 -10.488 -12.273 1.00 88.62 266 GLY A C 1
ATOM 2129 O O . GLY A 1 266 ? -1.353 -11.602 -12.786 1.00 88.62 266 GLY A O 1
ATOM 2130 N N . GLY A 1 267 ? -1.043 -9.391 -12.960 1.00 90.75 267 GLY A N 1
ATOM 2131 C CA . GLY A 1 267 ? -0.461 -9.437 -14.299 1.00 90.75 267 GLY A CA 1
ATOM 2132 C C . GLY A 1 267 ? 1.018 -9.826 -14.285 1.00 90.75 267 GLY A C 1
ATOM 2133 O O . GLY A 1 267 ? 1.727 -9.576 -13.312 1.00 90.75 267 GLY A O 1
ATOM 2134 N N . VAL A 1 268 ? 1.488 -10.374 -15.404 1.00 92.19 268 VAL A N 1
ATOM 2135 C CA . VAL A 1 268 ? 2.906 -10.665 -15.648 1.00 92.19 268 VAL A CA 1
ATOM 2136 C C . VAL A 1 268 ? 3.290 -10.080 -16.997 1.00 92.19 268 VAL A C 1
ATOM 2138 O O . VAL A 1 268 ? 2.541 -10.219 -17.967 1.00 92.19 268 VAL A O 1
ATOM 2141 N N . ILE A 1 269 ? 4.459 -9.452 -17.070 1.00 89.19 269 ILE A N 1
ATOM 2142 C CA . ILE A 1 269 ? 5.087 -9.072 -18.336 1.00 89.19 269 ILE A CA 1
ATOM 2143 C C . ILE A 1 269 ? 6.488 -9.660 -18.427 1.00 89.19 269 ILE A C 1
ATOM 2145 O O . ILE A 1 269 ? 7.194 -9.772 -17.428 1.00 89.19 269 ILE A O 1
ATOM 2149 N N . SER A 1 270 ? 6.880 -10.010 -19.649 1.00 88.81 270 SER A N 1
ATOM 2150 C CA . SER A 1 270 ? 8.256 -10.332 -20.010 1.00 88.81 270 SER A CA 1
ATOM 2151 C C . SER A 1 270 ? 8.685 -9.351 -21.089 1.00 88.81 270 SER A C 1
ATOM 2153 O O . SER A 1 270 ? 8.022 -9.227 -22.122 1.00 88.81 270 SER A O 1
ATOM 2155 N N . LEU A 1 271 ? 9.763 -8.628 -20.827 1.00 87.12 271 LEU A N 1
ATOM 2156 C CA . LEU A 1 271 ? 10.337 -7.613 -21.693 1.00 87.12 271 LEU A CA 1
ATOM 2157 C C . LEU A 1 271 ? 11.650 -8.151 -22.240 1.00 87.12 271 LEU A C 1
ATOM 2159 O O . LEU A 1 271 ? 12.492 -8.585 -21.466 1.00 87.12 271 LEU A O 1
ATOM 2163 N N . GLU A 1 272 ? 11.838 -8.094 -23.554 1.00 87.06 272 GLU A N 1
ATOM 2164 C CA . GLU A 1 272 ? 13.118 -8.394 -24.196 1.00 87.06 272 GLU A CA 1
ATOM 2165 C C . GLU A 1 272 ? 13.384 -7.365 -25.293 1.00 87.06 272 GLU A C 1
ATOM 2167 O O . GLU A 1 272 ? 12.527 -7.108 -26.147 1.00 87.06 272 GLU A O 1
ATOM 2172 N N . ARG A 1 273 ? 14.568 -6.749 -25.268 1.00 84.94 273 ARG A N 1
ATOM 2173 C CA . ARG A 1 273 ? 15.003 -5.760 -26.256 1.00 84.94 273 ARG A CA 1
ATOM 2174 C C . ARG A 1 273 ? 16.496 -5.848 -26.524 1.00 84.94 273 ARG A C 1
ATOM 2176 O O . ARG A 1 273 ? 17.299 -6.064 -25.625 1.00 84.94 273 ARG A O 1
ATOM 2183 N N . GLU A 1 274 ? 16.855 -5.584 -27.773 1.00 84.88 274 GLU A N 1
ATOM 2184 C CA . GLU A 1 274 ? 18.231 -5.337 -28.185 1.00 84.88 274 GLU A CA 1
ATOM 2185 C C . GLU A 1 274 ? 18.338 -3.920 -28.756 1.00 84.88 274 GLU A C 1
ATOM 2187 O O . GLU A 1 274 ? 17.491 -3.503 -29.551 1.00 84.88 274 GLU A O 1
ATOM 2192 N N . LEU A 1 275 ? 19.386 -3.195 -28.370 1.00 82.19 275 LEU A N 1
ATOM 2193 C CA . LEU A 1 275 ? 19.770 -1.911 -28.955 1.00 82.19 275 LEU A CA 1
ATOM 2194 C C . LEU A 1 275 ? 21.179 -2.034 -29.529 1.00 82.19 275 LEU A C 1
ATOM 2196 O O . LEU A 1 275 ? 22.073 -2.569 -28.877 1.00 82.19 275 LEU A O 1
ATOM 2200 N N . TRP A 1 276 ? 21.389 -1.505 -30.731 1.00 82.94 276 TRP A N 1
ATOM 2201 C CA . TRP A 1 276 ? 22.717 -1.365 -31.318 1.00 82.94 276 TRP A CA 1
ATOM 2202 C C . TRP A 1 276 ? 23.137 0.102 -31.319 1.00 82.94 276 TRP A C 1
ATOM 2204 O O . TRP A 1 276 ? 22.460 0.936 -31.915 1.00 82.94 276 TRP A O 1
ATOM 2214 N N . GLU A 1 277 ? 24.271 0.396 -30.692 1.00 82.12 277 GLU A N 1
ATOM 2215 C CA . GLU A 1 277 ? 24.844 1.735 -30.614 1.00 82.12 277 GLU A CA 1
ATOM 2216 C C . GLU A 1 277 ? 26.176 1.773 -31.388 1.00 82.12 277 GLU A C 1
ATOM 2218 O O . GLU A 1 277 ? 27.134 1.078 -31.016 1.00 82.12 277 GLU A O 1
ATOM 2223 N N . PRO A 1 278 ? 26.285 2.566 -32.472 1.00 82.81 278 PRO A N 1
ATOM 2224 C CA . PRO A 1 278 ? 27.540 2.724 -33.195 1.00 82.81 278 PRO A CA 1
ATOM 2225 C C . PRO A 1 278 ? 28.564 3.465 -32.337 1.00 82.81 278 PRO A C 1
ATOM 2227 O O . PRO A 1 278 ? 28.245 4.470 -31.703 1.00 82.81 278 PRO A O 1
ATOM 2230 N N . TYR A 1 279 ? 29.832 3.051 -32.389 1.00 84.12 279 TYR A N 1
ATOM 2231 C CA . TYR A 1 279 ? 30.882 3.815 -31.716 1.00 84.12 279 TYR A CA 1
ATOM 2232 C C . TYR A 1 279 ? 31.008 5.237 -32.299 1.00 84.12 279 TYR A C 1
ATOM 2234 O O . TYR A 1 279 ? 30.820 5.424 -33.509 1.00 84.12 279 TYR A O 1
ATOM 2242 N N . PRO A 1 280 ? 31.416 6.241 -31.494 1.00 82.88 280 PRO A N 1
ATOM 2243 C CA . PRO A 1 280 ? 31.489 7.638 -31.934 1.00 82.88 280 PRO A CA 1
ATOM 2244 C C . PRO A 1 280 ? 32.321 7.869 -33.207 1.00 82.88 280 PRO A C 1
ATOM 2246 O O . PRO A 1 280 ? 32.040 8.780 -33.983 1.00 82.88 280 PRO A O 1
ATOM 2249 N N . TRP A 1 281 ? 33.329 7.026 -33.456 1.00 80.81 281 TRP A N 1
ATOM 2250 C CA . TRP A 1 281 ? 34.228 7.113 -34.611 1.00 80.81 281 TRP A CA 1
ATOM 2251 C C . TRP A 1 281 ? 33.666 6.489 -35.904 1.00 80.81 281 TRP A C 1
ATOM 2253 O O . TRP A 1 281 ? 34.215 6.712 -36.983 1.00 80.81 281 TRP A O 1
ATOM 2263 N N . VAL A 1 282 ? 32.559 5.745 -35.843 1.00 83.69 282 VAL A N 1
ATOM 2264 C CA . VAL A 1 282 ? 31.989 5.026 -37.001 1.00 83.69 282 VAL A CA 1
ATOM 2265 C C . VAL A 1 282 ? 31.373 5.996 -38.008 1.00 83.69 282 VAL A C 1
ATOM 2267 O O . VAL A 1 282 ? 31.639 5.896 -39.206 1.00 83.69 282 VAL A O 1
ATOM 2270 N N . LYS A 1 283 ? 30.604 6.986 -37.530 1.00 80.75 283 LYS A N 1
ATOM 2271 C CA . LYS A 1 283 ? 30.017 8.046 -38.371 1.00 80.75 283 LYS A CA 1
ATOM 2272 C C . LYS A 1 283 ? 31.083 8.851 -39.143 1.00 80.75 283 LYS A C 1
ATOM 2274 O O . LYS A 1 283 ? 30.957 8.950 -40.366 1.00 80.75 283 LYS A O 1
ATOM 2279 N N . PRO A 1 284 ? 32.144 9.393 -38.506 1.00 83.69 284 PRO A N 1
ATOM 2280 C CA . PRO A 1 284 ? 33.185 10.118 -39.233 1.00 83.69 284 PRO A CA 1
ATOM 2281 C C . PRO A 1 284 ? 33.998 9.221 -40.177 1.00 83.69 284 PRO A C 1
ATOM 2283 O O . PRO A 1 284 ? 34.341 9.675 -41.266 1.00 83.69 284 PRO A O 1
ATOM 2286 N N . MET A 1 285 ? 34.244 7.949 -39.834 1.00 83.12 285 MET A N 1
ATOM 2287 C CA . MET A 1 285 ? 34.903 6.999 -40.744 1.00 83.12 285 MET A CA 1
ATOM 2288 C C . MET A 1 285 ? 34.093 6.764 -42.020 1.00 83.12 285 MET A C 1
ATOM 2290 O O . MET A 1 285 ? 34.659 6.825 -43.108 1.00 83.12 285 MET A O 1
ATOM 2294 N N . PHE A 1 286 ? 32.773 6.571 -41.912 1.00 82.94 286 PHE A N 1
ATOM 2295 C CA . PHE A 1 286 ? 31.888 6.477 -43.079 1.00 82.94 286 PHE A CA 1
ATOM 2296 C C . PHE A 1 286 ? 31.939 7.744 -43.937 1.00 82.94 286 PHE A C 1
ATOM 2298 O O . PHE A 1 286 ? 32.079 7.653 -45.157 1.00 82.94 286 PHE A O 1
ATOM 2305 N N . GLY A 1 287 ? 31.888 8.922 -43.309 1.00 83.62 287 GLY A N 1
ATOM 2306 C CA . GLY A 1 287 ? 32.016 10.200 -44.013 1.00 83.62 287 GLY A CA 1
ATOM 2307 C C . GLY A 1 287 ? 33.339 10.325 -44.777 1.00 83.62 287 GLY A C 1
ATOM 2308 O O . GLY A 1 287 ? 33.350 10.730 -45.939 1.00 83.62 287 GLY A O 1
ATOM 2309 N N . LEU A 1 288 ? 34.447 9.909 -44.161 1.00 89.38 288 LEU A N 1
ATOM 2310 C CA . LEU A 1 288 ? 35.780 9.943 -44.766 1.00 89.38 288 LEU A CA 1
ATOM 2311 C C . LEU A 1 288 ? 35.916 8.938 -45.923 1.00 89.38 288 LEU A C 1
ATOM 2313 O O . LEU A 1 288 ? 36.525 9.247 -46.949 1.00 89.38 288 LEU A O 1
ATOM 2317 N N . LEU A 1 289 ? 35.294 7.764 -45.804 1.00 89.56 289 LEU A N 1
ATOM 2318 C CA . LEU A 1 289 ? 35.242 6.740 -46.854 1.00 89.56 289 LEU A CA 1
ATOM 2319 C C . LEU A 1 289 ? 34.444 7.219 -48.077 1.00 89.56 289 LEU A C 1
ATOM 2321 O O . LEU A 1 289 ? 34.901 7.092 -49.211 1.00 89.56 289 LEU A O 1
ATOM 2325 N N . VAL A 1 290 ? 33.283 7.841 -47.856 1.00 89.88 290 VAL A N 1
ATOM 2326 C CA . VAL A 1 290 ? 32.477 8.437 -48.934 1.00 89.88 290 VAL A CA 1
ATOM 2327 C C . VAL A 1 290 ? 33.241 9.579 -49.606 1.00 89.88 290 VAL A C 1
ATOM 2329 O O . VAL A 1 290 ? 33.315 9.629 -50.833 1.00 89.88 290 VAL A O 1
ATOM 2332 N N . PHE A 1 291 ? 33.867 10.461 -48.823 1.00 91.56 291 PHE A N 1
ATOM 2333 C CA . PHE A 1 291 ? 34.661 11.568 -49.355 1.00 91.56 291 PHE A CA 1
ATOM 2334 C C . PHE A 1 291 ? 35.834 11.082 -50.220 1.00 91.56 291 PHE A C 1
ATOM 2336 O O . PHE A 1 291 ? 36.044 11.581 -51.326 1.00 91.56 291 PHE A O 1
ATOM 2343 N N . THR A 1 292 ? 36.576 10.076 -49.751 1.00 90.88 292 THR A N 1
ATOM 2344 C CA . THR A 1 292 ? 37.709 9.503 -50.495 1.00 90.88 292 THR A CA 1
ATOM 2345 C C . THR A 1 292 ? 37.270 8.798 -51.777 1.00 90.88 292 THR A C 1
ATOM 2347 O O . THR A 1 292 ? 37.922 8.977 -52.805 1.00 90.88 292 THR A O 1
ATOM 2350 N N . LEU A 1 293 ? 36.146 8.072 -51.766 1.00 92.94 293 LEU A N 1
ATOM 2351 C CA . LEU A 1 293 ? 35.554 7.473 -52.970 1.00 92.94 293 LEU A CA 1
ATOM 2352 C C . LEU A 1 293 ? 35.147 8.525 -54.008 1.00 92.94 293 LEU A C 1
ATOM 2354 O O . LEU A 1 293 ? 35.465 8.371 -55.188 1.00 92.94 293 LEU A O 1
ATOM 2358 N N . VAL A 1 294 ? 34.492 9.610 -53.580 1.00 92.69 294 VAL A N 1
ATOM 2359 C CA . VAL A 1 294 ? 34.114 10.722 -54.469 1.00 92.69 294 VAL A CA 1
ATOM 2360 C C . VAL A 1 294 ? 35.356 11.374 -55.074 1.00 92.69 294 VAL A C 1
ATOM 2362 O O . VAL A 1 294 ? 35.406 11.595 -56.283 1.00 92.69 294 VAL A O 1
ATOM 2365 N N . LEU A 1 295 ? 36.390 11.625 -54.267 1.00 92.56 295 LEU A N 1
ATOM 2366 C CA . LEU A 1 295 ? 37.649 12.194 -54.746 1.00 92.56 295 LEU A CA 1
ATOM 2367 C C . LEU A 1 295 ? 38.323 11.287 -55.790 1.00 92.56 295 LEU A C 1
ATOM 2369 O O . LEU A 1 295 ? 38.750 11.767 -56.839 1.00 92.56 295 LEU A O 1
ATOM 2373 N N . LEU A 1 296 ? 38.383 9.977 -55.534 1.00 93.81 296 LEU A N 1
ATOM 2374 C CA . LEU A 1 296 ? 38.920 8.983 -56.470 1.00 93.81 296 LEU A CA 1
ATOM 2375 C C . LEU A 1 296 ? 38.137 8.949 -57.783 1.00 93.81 296 LEU A C 1
ATOM 2377 O O . LEU A 1 296 ? 38.743 8.909 -58.852 1.00 93.81 296 LEU A O 1
ATOM 2381 N N . PHE A 1 297 ? 36.808 9.004 -57.710 1.00 91.81 297 PHE A N 1
ATOM 2382 C CA . PHE A 1 297 ? 35.942 9.045 -58.883 1.00 91.81 297 PHE A CA 1
ATOM 2383 C C . PHE A 1 297 ? 36.188 10.302 -59.727 1.00 91.81 297 PHE A C 1
ATOM 2385 O O . PHE A 1 297 ? 36.369 10.201 -60.940 1.00 91.81 297 PHE A O 1
ATOM 2392 N N . VAL A 1 298 ? 36.293 11.473 -59.089 1.00 89.81 298 VAL A N 1
ATOM 2393 C CA . VAL A 1 298 ? 36.631 12.736 -59.765 1.00 89.81 298 VAL A CA 1
ATOM 2394 C C . VAL A 1 298 ? 38.011 12.658 -60.428 1.00 89.81 298 VAL A C 1
ATOM 2396 O O . VAL A 1 298 ? 38.160 13.052 -61.584 1.00 89.81 298 VAL A O 1
ATOM 2399 N N . LEU A 1 299 ? 39.017 12.107 -59.741 1.00 89.75 299 LEU A N 1
ATOM 2400 C CA . LEU A 1 299 ? 40.368 11.937 -60.289 1.00 89.75 299 LEU A CA 1
ATOM 2401 C C . LEU A 1 299 ? 40.411 10.950 -61.467 1.00 89.75 299 LEU A C 1
ATOM 2403 O O . LEU A 1 299 ? 41.136 11.186 -62.436 1.00 89.75 299 LEU A O 1
ATOM 2407 N N . LEU A 1 300 ? 39.644 9.858 -61.403 1.00 89.44 300 LEU A N 1
ATOM 2408 C CA . LEU A 1 300 ? 39.516 8.883 -62.489 1.00 89.44 300 LEU A CA 1
ATOM 2409 C C . LEU A 1 300 ? 38.833 9.494 -63.714 1.00 89.44 300 LEU A C 1
ATOM 2411 O O . LEU A 1 300 ? 39.357 9.359 -64.817 1.00 89.44 300 LEU A O 1
ATOM 2415 N N . LEU A 1 301 ? 37.723 10.215 -63.527 1.00 85.12 301 LEU A N 1
ATOM 2416 C CA . LEU A 1 301 ? 37.055 10.945 -64.608 1.00 85.12 301 LEU A CA 1
ATOM 2417 C C . LEU A 1 301 ? 37.984 11.980 -65.250 1.00 85.12 301 LEU A C 1
ATOM 2419 O O . LEU A 1 301 ? 38.059 12.064 -66.473 1.00 85.12 301 LEU A O 1
ATOM 2423 N N . PHE A 1 302 ? 38.748 12.716 -64.440 1.00 81.62 302 PHE A N 1
ATOM 2424 C CA . PHE A 1 302 ? 39.724 13.678 -64.945 1.00 81.62 302 PHE A CA 1
ATOM 2425 C C . PHE A 1 302 ? 40.833 13.011 -65.773 1.00 81.62 302 PHE A C 1
ATOM 2427 O O . PHE A 1 302 ? 41.265 13.571 -66.777 1.00 81.62 302 PHE A O 1
ATOM 2434 N N . ARG A 1 303 ? 41.283 11.806 -65.395 1.00 80.38 303 ARG A N 1
ATOM 2435 C CA . ARG A 1 303 ? 42.252 11.030 -66.189 1.00 80.38 303 ARG A CA 1
ATOM 2436 C C . ARG A 1 303 ? 41.663 10.410 -67.457 1.00 80.38 303 ARG A C 1
ATOM 2438 O O . ARG A 1 303 ? 42.412 10.211 -68.398 1.00 80.38 303 ARG A O 1
ATOM 2445 N N . LEU A 1 304 ? 40.371 10.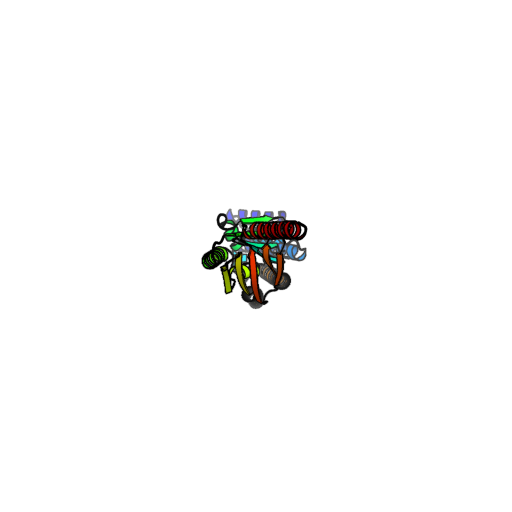090 -67.484 1.00 75.00 304 LEU A N 1
ATOM 2446 C CA . LEU A 1 304 ? 39.677 9.529 -68.654 1.00 75.00 304 LEU A CA 1
ATOM 2447 C C . LEU A 1 304 ? 39.283 10.589 -69.699 1.00 75.00 304 LEU A C 1
ATOM 2449 O O . LEU A 1 304 ? 38.953 10.240 -70.828 1.00 75.00 304 LEU A O 1
ATOM 2453 N N . HIS A 1 305 ? 39.281 11.873 -69.334 1.00 63.75 305 HIS A N 1
ATOM 2454 C CA . HIS A 1 305 ? 39.017 13.007 -70.233 1.00 63.75 305 HIS A CA 1
ATOM 2455 C C . HIS A 1 305 ? 40.280 13.780 -70.637 1.00 63.75 305 HIS A C 1
ATOM 2457 O O . HIS A 1 305 ? 40.186 14.883 -71.177 1.00 63.75 305 HIS A O 1
ATOM 2463 N N . ARG A 1 306 ? 41.455 13.203 -70.386 1.00 53.06 306 ARG A N 1
ATOM 2464 C CA . ARG A 1 306 ? 42.756 13.734 -70.780 1.00 53.06 306 ARG A CA 1
ATOM 2465 C C . ARG A 1 306 ? 43.458 12.743 -71.693 1.00 53.06 306 ARG A C 1
ATOM 2467 O O . ARG A 1 306 ? 44.140 13.223 -72.620 1.00 53.06 306 ARG A O 1
#

Secondary structure (DSSP, 8-state):
-HHHHHHHHHHHHHHHTT---SS-HHHHHHHHHHHHHHHHHHHHHTT-HHHHHHHHHHHTHHHHHHHH-SPPP-EEEEEEEEEEETTEEEEEEEEEEPTT--TT-HHHHHHHH-TTTSEEEEETTEEEEEEEEE-SSHHHHHHHHHHHHHHS--SGGGHHHHHHHT-SEEEEEEEEETTEEEEEEEEEEE-HHHHHHHHHHHHHHHHHHHHHHHS--SSSHHHHHHHHHHHHHHHHHHHHHHHTEEEEEEEEEETTEEEEEEE-TT-EEEEEEEEEEE-TTHHHHHHHHHHHHHHHHHHHHHHHT-

Radius of gyration: 30.5 Å; chains: 1; bounding box: 66×34×118 Å

Foldseek 3Di:
DCVVLVVLVVVLVCVVVVNDDPDHNVRSLVVQLLVLLLVLLVCVVVLVLVVSVVSCCVNVNPVLVVLLVADFDQALFKEWEWEAEVQKIKIKIKGQGDSNHDCPDVLNVLLVVCVVQWPWDDDPRMTMIIHMQGHDADVSLLVSLVVVLVSHDQALRCLLVNQSSPWPDWHWDWDDDPFFIKTKTKTKGFLQSSLVRLVVSLVVLVVSLVVLVVDPSDPDPSSSVSSNSSSVVRNVSSVSHLVRYKYKYWYDYDPPDIDIDIDHRRDMDIDIDMDTDGDPVNVVVVVVVVVVVVVVVVVVVVVVVD

pLDDT: mean 88.12, std 7.1, range [53.06, 96.38]